Protein AF-0000000066968203 (afdb_homodimer)

Organism: Oryza sativa subsp. japonica (NCBI:txid39947)

Secondary structure (DSSP, 8-state):
-EEEE-TTS-EEEEETTTEEEEEPPTTS------TT----HHHHHHHHHHHHHHHT----HHHHHHHHHHHHHHHHHHHHHS--------------EEESSSSS-EEES---/-EEEE-TTS-EEEEETTTEEEEPPPTTS------TT----HHHHHHHHHHHHHHHT----HHHHHHHHHHHHHHHHHHHHHS--------------EEESSSSS-EEES---

Solvent-accessible surface area (backbone atoms only — not comparable to full-atom values): 13588 Å² total; per-residue (Å²): 126,48,79,48,66,50,98,88,68,50,38,29,39,38,28,76,91,78,28,63,43,58,50,74,61,90,93,48,87,60,64,78,74,64,86,88,56,56,72,54,74,67,57,48,30,54,48,25,48,54,46,43,46,63,71,59,61,56,73,52,60,68,57,55,53,37,51,52,50,26,51,47,39,49,45,25,51,50,56,70,62,44,72,62,79,58,75,67,61,71,63,71,74,56,61,64,41,68,39,81,79,67,97,72,56,42,79,28,69,66,91,124,126,47,79,48,66,49,97,87,67,50,37,29,40,37,28,78,90,79,28,64,43,58,49,74,62,92,92,50,87,60,63,78,73,64,87,88,56,56,73,56,73,68,58,48,30,55,49,24,46,53,46,42,48,63,71,59,63,56,76,52,60,69,57,55,51,36,52,52,51,25,52,47,39,48,46,24,51,51,56,70,64,44,72,63,78,57,75,68,58,70,61,69,72,56,62,65,42,70,38,83,78,68,96,74,56,41,80,29,70,66,92,123

pLDDT: mean 77.65, std 21.61, range [32.03, 98.25]

Sequence (224 aa):
MKKSMNYNGVEFFTFGEDNKLRIFPPNSYKFKPKDHIIIDEVQECILDNFWYQYNNKREEIFNILSILNSLAEYFHLINELMPVAENIETTEQKPIYVVFEGRVPGVYISFEMKKSMNYNGVEFFTFGEDNKLRIFPPNSYKFKPKDHIIIDEVQECILDNFWYQYNNKREEIFNILSILNSLAEYFHLINELMPVAENIETTEQKPIYVVFEGRVPGVYISFE

Radius of gyration: 25.63 Å; Cα contacts (8 Å, |Δi|>4): 271; chains: 2; bounding box: 48×78×49 Å

Foldseek 3Di:
DDWDADPVGWIWDDFDDHQIFTQDDPPDDFDDDDDVDDDDSVVRRLRRLVVVCVVVVPPPPVSVVSSVVRVVSVVVVVVVVPPPPPPPVVPVPQQFDQAPDDPDGDTHSDDD/DDWDADPVGWIWDDFDDHQIFTQDDPPDDFDDDDPVDDDDRVVRRLRRLVVVCVVVVPPPPVSVVSSVVRVVSVVVVVVVVPPPPPPVVVPVPQDFDQAPDDPDGDTHSDDD

Structure (mmCIF, N/CA/C/O backbone):
data_AF-0000000066968203-model_v1
#
loop_
_entity.id
_entity.type
_entity.pdbx_description
1 polymer 'Os11g0307400 protein'
#
loop_
_atom_site.group_PDB
_atom_site.id
_atom_site.type_symbol
_atom_site.label_atom_id
_atom_site.label_alt_id
_atom_site.label_comp_id
_atom_site.label_asym_id
_atom_site.label_entity_id
_atom_site.label_seq_id
_atom_site.pdbx_PDB_ins_code
_atom_site.Cartn_x
_atom_site.Cartn_y
_atom_site.Cartn_z
_atom_site.occupancy
_atom_site.B_iso_or_equiv
_atom_site.auth_seq_id
_atom_site.auth_comp_id
_atom_site.auth_asym_id
_atom_site.auth_atom_id
_atom_site.pdbx_PDB_model_num
ATOM 1 N N . MET A 1 1 ? 8.859 4.164 10.492 1 87.56 1 MET A N 1
ATOM 2 C CA . MET A 1 1 ? 9.523 2.918 10.125 1 87.56 1 MET A CA 1
ATOM 3 C C . MET A 1 1 ? 11.016 2.99 10.43 1 87.56 1 MET A C 1
ATOM 5 O O . MET A 1 1 ? 11.625 4.055 10.312 1 87.56 1 MET A O 1
ATOM 9 N N . LYS A 1 2 ? 11.5 1.78 10.945 1 88.75 2 LYS A N 1
ATOM 10 C CA . LYS A 1 2 ? 12.898 1.754 11.352 1 88.75 2 LYS A CA 1
ATOM 11 C C . LYS A 1 2 ? 13.75 1.011 10.328 1 88.75 2 LYS A C 1
ATOM 13 O O . LYS A 1 2 ? 13.391 -0.078 9.875 1 88.75 2 LYS A O 1
ATOM 18 N N . LYS A 1 3 ? 14.82 1.695 9.93 1 93 3 LYS A N 1
ATOM 19 C CA . LYS A 1 3 ? 15.773 1.061 9.031 1 93 3 LYS A CA 1
ATOM 20 C C . LYS A 1 3 ? 16.812 0.264 9.805 1 93 3 LYS A C 1
ATOM 22 O O . LYS A 1 3 ? 17.312 0.718 10.836 1 93 3 LYS A O 1
ATOM 27 N N . SER A 1 4 ? 17.078 -0.93 9.312 1 91.88 4 SER A N 1
ATOM 28 C CA . SER A 1 4 ? 18.094 -1.768 9.945 1 91.88 4 SER A CA 1
ATOM 29 C C . SER A 1 4 ? 18.828 -2.617 8.914 1 91.88 4 SER A C 1
ATO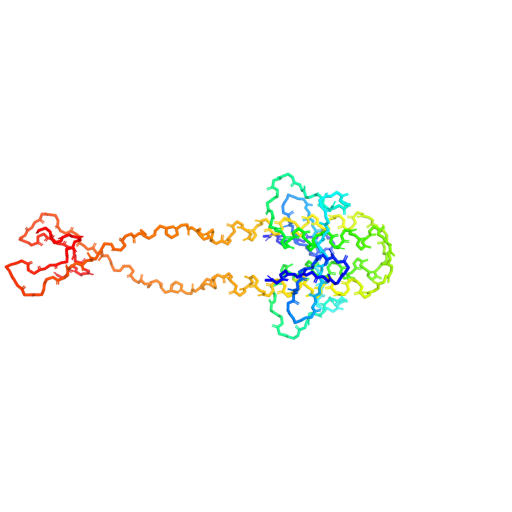M 31 O O . SER A 1 4 ? 18.469 -2.609 7.73 1 91.88 4 SER A O 1
ATOM 33 N N . MET A 1 5 ? 19.922 -3.221 9.344 1 92.56 5 MET A N 1
ATOM 34 C CA . MET A 1 5 ? 20.734 -4.09 8.5 1 92.56 5 MET A CA 1
ATOM 35 C C . MET A 1 5 ? 21.031 -5.41 9.203 1 92.56 5 MET A C 1
ATOM 37 O O . MET A 1 5 ? 21.328 -5.426 10.398 1 92.56 5 MET A O 1
ATOM 41 N N . ASN A 1 6 ? 20.891 -6.492 8.43 1 91.25 6 ASN A N 1
ATOM 42 C CA . ASN A 1 6 ? 21.234 -7.762 9.062 1 91.25 6 ASN A CA 1
ATOM 43 C C . ASN A 1 6 ? 22.719 -8.07 8.93 1 91.25 6 ASN A C 1
ATOM 45 O O . ASN A 1 6 ? 23.484 -7.262 8.398 1 91.25 6 ASN A O 1
ATOM 49 N N . TYR A 1 7 ? 23.062 -9.25 9.469 1 91.81 7 TYR A N 1
ATOM 50 C CA . TYR A 1 7 ? 24.469 -9.617 9.555 1 91.81 7 TYR A CA 1
ATOM 51 C C . TYR A 1 7 ? 25.078 -9.789 8.172 1 91.81 7 TYR A C 1
ATOM 53 O O . TYR A 1 7 ? 26.281 -9.625 7.992 1 91.81 7 TYR A O 1
ATOM 61 N N . ASN A 1 8 ? 24.266 -10.125 7.117 1 93 8 ASN A N 1
ATOM 62 C CA . ASN A 1 8 ? 24.734 -10.336 5.75 1 93 8 ASN A CA 1
ATOM 63 C C . ASN A 1 8 ? 24.766 -9.031 4.957 1 93 8 ASN A C 1
ATOM 65 O O . ASN A 1 8 ? 25.047 -9.039 3.758 1 93 8 ASN A O 1
ATOM 69 N N . GLY A 1 9 ? 24.422 -7.965 5.578 1 91.88 9 GLY A N 1
ATOM 70 C CA . GLY A 1 9 ? 24.516 -6.672 4.922 1 91.88 9 GLY A CA 1
ATOM 71 C C . GLY A 1 9 ? 23.25 -6.301 4.172 1 91.88 9 GLY A C 1
ATOM 72 O O . GLY A 1 9 ? 23.25 -5.367 3.363 1 91.88 9 GLY A O 1
ATOM 73 N N . VAL A 1 10 ? 22.203 -7.043 4.395 1 92 10 VAL A N 1
ATOM 74 C CA . VAL A 1 10 ? 20.938 -6.738 3.74 1 92 10 VAL A CA 1
ATOM 75 C C . VAL A 1 10 ? 20.156 -5.723 4.57 1 92 10 VAL A C 1
ATOM 77 O O . VAL A 1 10 ? 19.969 -5.906 5.773 1 92 10 VAL A O 1
ATOM 80 N N . GLU A 1 11 ? 19.719 -4.723 3.889 1 94.75 11 GLU A N 1
ATOM 81 C CA . GLU A 1 11 ? 18.969 -3.666 4.566 1 94.75 11 GLU A CA 1
ATOM 82 C C . GLU A 1 11 ? 17.469 -3.945 4.551 1 94.75 11 GLU A C 1
ATOM 84 O O . GLU A 1 11 ? 16.953 -4.492 3.576 1 94.75 11 GLU A O 1
ATOM 89 N N . PHE A 1 12 ? 16.781 -3.51 5.727 1 95.88 12 PHE A N 1
ATOM 90 C CA . PHE A 1 12 ? 15.352 -3.729 5.855 1 95.88 12 PHE A CA 1
ATOM 91 C C . PHE A 1 12 ? 14.68 -2.525 6.504 1 95.88 12 PHE A C 1
ATOM 93 O O . PHE A 1 12 ? 15.305 -1.798 7.277 1 95.88 12 PHE A O 1
ATOM 100 N N . PHE A 1 13 ? 13.469 -2.336 6.125 1 95.94 13 PHE A N 1
ATOM 101 C CA . PHE A 1 13 ? 12.57 -1.569 6.98 1 95.94 13 PHE A CA 1
ATOM 102 C C . PHE A 1 13 ? 11.75 -2.494 7.875 1 95.94 13 PHE A C 1
ATOM 104 O O . PHE A 1 13 ? 11.32 -3.562 7.438 1 95.94 13 PHE A O 1
ATOM 111 N N . THR A 1 14 ? 11.578 -2.078 9.07 1 95.94 14 THR A N 1
ATOM 112 C CA . THR A 1 14 ? 10.695 -2.797 9.984 1 95.94 14 THR A CA 1
ATOM 113 C C . THR A 1 14 ? 9.375 -2.047 10.164 1 95.94 14 THR A C 1
ATOM 115 O O . THR A 1 14 ? 9.375 -0.842 10.422 1 95.94 14 THR A O 1
ATOM 118 N N . PHE A 1 15 ? 8.266 -2.771 9.992 1 95 15 PHE A N 1
ATOM 119 C CA . PHE A 1 15 ? 6.914 -2.242 10.133 1 95 15 PHE A CA 1
ATOM 120 C C . PHE A 1 15 ? 6.219 -2.857 11.344 1 95 15 PHE A C 1
ATOM 122 O O . PHE A 1 15 ? 6.098 -4.082 11.438 1 95 15 PHE A O 1
ATOM 129 N N . GLY A 1 16 ? 5.656 -2.029 12.133 1 91.25 16 GLY A N 1
ATOM 130 C CA . GLY A 1 16 ? 5.121 -2.57 13.375 1 91.25 16 GLY A CA 1
ATOM 131 C C . GLY A 1 16 ? 6.18 -3.225 14.242 1 91.25 16 GLY A C 1
ATOM 132 O O . GLY A 1 16 ? 7.285 -2.699 14.383 1 91.25 16 GLY A O 1
ATOM 133 N N . GLU A 1 17 ? 5.82 -4.406 14.773 1 86.5 17 GLU A N 1
ATOM 134 C CA . GLU A 1 17 ? 6.73 -5.051 15.719 1 86.5 17 GLU A CA 1
ATOM 135 C C . GLU A 1 17 ? 7.672 -6.016 15.008 1 86.5 17 GLU A C 1
ATOM 137 O O . GLU A 1 17 ? 8.844 -6.137 15.375 1 86.5 17 GLU A O 1
ATOM 142 N N . ASP A 1 18 ? 7.184 -6.59 13.977 1 86.81 18 ASP A N 1
ATOM 143 C CA . ASP A 1 18 ? 8.023 -7.711 13.555 1 86.81 18 ASP A CA 1
ATOM 144 C C . ASP A 1 18 ? 7.992 -7.867 12.031 1 86.81 18 ASP A C 1
ATOM 146 O O . ASP A 1 18 ? 8.57 -8.812 11.492 1 86.81 18 ASP A O 1
ATOM 150 N N . ASN A 1 19 ? 7.348 -7.074 11.305 1 92.12 19 ASN A N 1
ATOM 151 C CA . ASN A 1 19 ? 7.309 -7.254 9.859 1 92.12 19 ASN A CA 1
ATOM 152 C C . ASN A 1 19 ? 8.461 -6.527 9.18 1 92.12 19 ASN A C 1
ATOM 154 O O . ASN A 1 19 ? 8.648 -5.32 9.367 1 92.12 19 ASN A O 1
ATOM 158 N N . LYS A 1 20 ? 9.219 -7.293 8.344 1 94 20 LYS A N 1
ATOM 159 C CA . LYS A 1 20 ? 10.391 -6.707 7.707 1 94 20 LYS A CA 1
ATOM 160 C C . LYS A 1 20 ? 10.305 -6.816 6.188 1 94 20 LYS A C 1
ATOM 162 O O . LYS A 1 20 ? 9.875 -7.84 5.656 1 94 20 LYS A O 1
ATOM 167 N N . LEU A 1 21 ? 10.656 -5.715 5.578 1 95.5 21 LEU A N 1
ATOM 168 C CA . LEU A 1 21 ? 10.766 -5.711 4.125 1 95.5 21 LEU A CA 1
ATOM 169 C C . LEU A 1 21 ? 12.172 -5.344 3.682 1 95.5 21 LEU A C 1
ATOM 171 O O . LEU A 1 21 ? 12.781 -4.418 4.23 1 95.5 21 LEU A O 1
ATOM 175 N N . ARG A 1 22 ? 12.562 -6.031 2.74 1 94.62 22 ARG A N 1
ATOM 176 C CA . ARG A 1 22 ? 13.906 -5.828 2.219 1 94.62 22 ARG A CA 1
ATOM 177 C C . ARG A 1 22 ? 14 -4.527 1.425 1 94.62 22 ARG A C 1
ATOM 179 O O . ARG A 1 22 ? 13.102 -4.211 0.641 1 94.62 22 ARG A O 1
ATOM 186 N N . ILE A 1 23 ? 15.094 -3.85 1.699 1 94.75 23 ILE A N 1
ATOM 187 C CA . ILE A 1 23 ? 15.453 -2.719 0.848 1 94.75 23 ILE A CA 1
ATOM 188 C C . ILE A 1 23 ? 16.375 -3.189 -0.275 1 94.75 23 ILE A C 1
ATOM 190 O O . ILE A 1 23 ? 17.5 -3.613 -0.024 1 94.75 23 ILE A O 1
ATOM 194 N N . PHE A 1 24 ? 15.852 -3.049 -1.467 1 93.75 24 PHE A N 1
ATOM 195 C CA . PHE A 1 24 ? 16.641 -3.51 -2.605 1 93.75 24 PHE A CA 1
ATOM 196 C C . PHE A 1 24 ? 17.625 -2.436 -3.055 1 93.75 24 PHE A C 1
ATOM 198 O O . PHE A 1 24 ? 17.281 -1.25 -3.08 1 93.75 24 PHE A O 1
ATOM 205 N N . PRO A 1 25 ? 18.75 -2.885 -3.406 1 90 25 PRO A N 1
ATOM 206 C CA . PRO A 1 25 ? 19.719 -1.923 -3.928 1 90 25 PRO A CA 1
ATOM 207 C C . PRO A 1 25 ? 19.281 -1.3 -5.25 1 90 25 PRO A C 1
ATOM 209 O O . PRO A 1 25 ? 18.422 -1.854 -5.945 1 90 25 PRO A O 1
ATOM 212 N N . PRO A 1 26 ? 19.781 -0.075 -5.633 1 85.19 26 PRO A N 1
ATOM 213 C CA . PRO A 1 26 ? 19.391 0.664 -6.828 1 85.19 26 PRO A CA 1
ATOM 214 C C . PRO A 1 26 ? 19.562 -0.149 -8.109 1 85.19 26 PRO A C 1
ATOM 216 O O . PRO A 1 26 ? 18.797 0.038 -9.07 1 85.19 26 PRO A O 1
ATOM 219 N N . ASN A 1 27 ? 20.469 -1.144 -8.25 1 82.25 27 ASN A N 1
ATOM 220 C CA . ASN A 1 27 ? 20.75 -1.902 -9.469 1 82.25 27 ASN A CA 1
ATOM 221 C C . ASN A 1 27 ? 19.938 -3.201 -9.508 1 82.25 27 ASN A C 1
ATOM 223 O O . ASN A 1 27 ? 20.25 -4.105 -10.281 1 82.25 27 ASN A O 1
ATOM 227 N N . SER A 1 28 ? 18.922 -3.23 -8.766 1 81 28 SER A N 1
ATOM 228 C CA . SER A 1 28 ? 18.062 -4.414 -8.734 1 81 28 SER A CA 1
ATOM 229 C C . SER A 1 28 ? 16.781 -4.191 -9.523 1 81 28 SER A C 1
ATOM 231 O O . SER A 1 28 ? 16.547 -3.098 -10.047 1 81 28 SER A O 1
ATOM 233 N N . TYR A 1 29 ? 16.047 -5.309 -9.773 1 80.25 29 TYR A N 1
ATOM 234 C CA . TYR A 1 29 ? 14.742 -5.215 -10.422 1 80.25 29 TYR A CA 1
ATOM 235 C C . TYR A 1 29 ? 13.711 -4.59 -9.484 1 80.25 29 TYR A C 1
ATOM 237 O O . TYR A 1 29 ? 13.359 -5.172 -8.461 1 80.25 29 TYR A O 1
ATOM 245 N N . LYS A 1 30 ? 13.461 -3.371 -9.758 1 91 30 LYS A N 1
ATOM 246 C CA . LYS A 1 30 ? 12.562 -2.549 -8.953 1 91 30 LYS A CA 1
ATOM 247 C C . LYS A 1 30 ? 11.305 -2.182 -9.727 1 91 30 LYS A C 1
ATOM 249 O O . LYS A 1 30 ? 11.297 -2.207 -10.961 1 91 30 LYS A O 1
ATOM 254 N N . PHE A 1 31 ? 10.273 -2.004 -9.047 1 94.56 31 PHE A N 1
ATOM 255 C CA . PHE A 1 31 ? 9.062 -1.487 -9.68 1 94.56 31 PHE A CA 1
ATOM 256 C C . PHE A 1 31 ? 9.242 -0.02 -10.055 1 94.56 31 PHE A C 1
ATOM 258 O O . PHE A 1 31 ? 9.695 0.784 -9.242 1 94.56 31 PHE A O 1
ATOM 265 N N . LYS A 1 32 ? 8.953 0.341 -11.297 1 94 32 LYS A N 1
ATOM 266 C CA . LYS A 1 32 ? 9.055 1.729 -11.734 1 94 32 LYS A CA 1
ATOM 267 C C . LYS A 1 32 ? 7.672 2.367 -11.859 1 94 32 LYS A C 1
ATOM 269 O O . LYS A 1 32 ? 6.926 2.066 -12.789 1 94 32 LYS A O 1
ATOM 274 N N . PRO A 1 33 ? 7.434 3.248 -10.938 1 94.69 33 PRO A N 1
ATOM 275 C CA . PRO A 1 33 ? 6.164 3.961 -11.078 1 94.69 33 PRO A CA 1
ATOM 276 C C . PRO A 1 33 ? 6.16 4.918 -12.273 1 94.69 33 PRO A C 1
ATOM 278 O O . PRO A 1 33 ? 7.211 5.176 -12.867 1 94.69 33 PRO A O 1
ATOM 281 N N . LYS A 1 34 ? 4.93 5.371 -12.633 1 94.88 34 LYS A N 1
ATOM 282 C CA . LYS A 1 34 ? 4.824 6.391 -13.672 1 94.88 34 LYS A CA 1
ATOM 283 C C . LYS A 1 34 ? 5.617 7.641 -13.305 1 94.88 34 LYS A C 1
ATOM 285 O O . LYS A 1 34 ? 5.8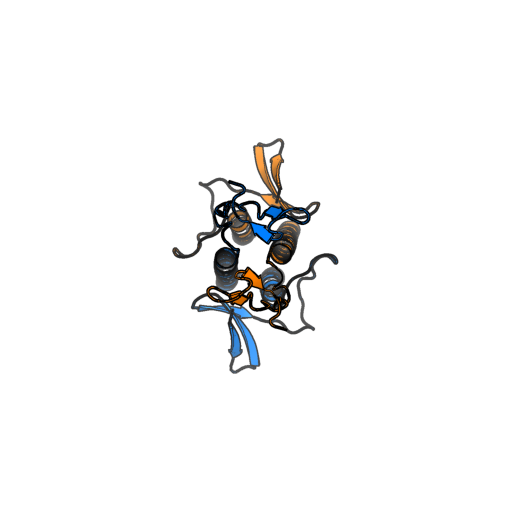4 7.914 -12.125 1 94.88 34 LYS A O 1
ATOM 290 N N . ASP A 1 35 ? 5.918 8.492 -14.172 1 93.56 35 ASP A N 1
ATOM 291 C CA . ASP A 1 35 ? 6.867 9.594 -14.031 1 93.56 35 ASP A CA 1
ATOM 292 C C . ASP A 1 35 ? 6.348 10.648 -13.062 1 93.56 35 ASP A C 1
ATOM 294 O O . ASP A 1 35 ? 7.129 11.289 -12.352 1 93.56 35 ASP A O 1
ATOM 298 N N . HIS A 1 36 ? 5.121 10.867 -12.992 1 94.44 36 HIS A N 1
ATOM 299 C CA . HIS A 1 36 ? 4.578 11.961 -12.195 1 94.44 36 HIS A CA 1
ATOM 300 C C . HIS A 1 36 ? 4.473 11.562 -10.727 1 94.44 36 HIS A C 1
ATOM 302 O O . HIS A 1 36 ? 4.215 12.406 -9.867 1 94.44 36 HIS A O 1
ATOM 308 N N . ILE A 1 37 ? 4.707 10.305 -10.477 1 95.12 37 ILE A N 1
ATOM 309 C CA . ILE A 1 37 ? 4.492 9.758 -9.141 1 95.12 37 ILE A CA 1
ATOM 310 C C . ILE A 1 37 ? 5.703 10.07 -8.266 1 95.12 37 ILE A C 1
ATOM 312 O O . ILE A 1 37 ? 6.836 9.719 -8.609 1 95.12 37 ILE A O 1
ATOM 316 N N . ILE A 1 38 ? 5.441 10.711 -7.121 1 92.94 38 ILE A N 1
ATOM 317 C CA . ILE A 1 38 ? 6.465 10.992 -6.121 1 92.94 38 ILE A CA 1
ATOM 318 C C . ILE A 1 38 ? 6.215 10.141 -4.875 1 92.94 38 ILE A C 1
ATOM 320 O O . ILE A 1 38 ? 5.168 10.258 -4.238 1 92.94 38 ILE A O 1
ATOM 324 N N . ILE A 1 39 ? 7.199 9.312 -4.547 1 94.69 39 ILE A N 1
ATOM 325 C CA . ILE A 1 39 ? 7.074 8.43 -3.389 1 94.69 39 ILE A CA 1
ATOM 326 C C . ILE A 1 39 ? 8.352 8.484 -2.559 1 94.69 39 ILE A C 1
ATOM 328 O O . ILE A 1 39 ? 9.414 8.852 -3.066 1 94.69 39 ILE A O 1
ATOM 332 N N . ASP A 1 40 ? 8.242 8.211 -1.319 1 92.44 40 ASP A N 1
ATOM 333 C CA . ASP A 1 40 ? 9.43 8.203 -0.471 1 92.44 40 ASP A CA 1
ATOM 334 C C . ASP A 1 40 ? 10.062 6.816 -0.434 1 92.44 40 ASP A C 1
ATOM 336 O O . ASP A 1 40 ? 9.578 5.887 -1.082 1 92.44 40 ASP A O 1
ATOM 340 N N . GLU A 1 41 ? 11.188 6.629 0.337 1 94.38 41 GLU A N 1
ATOM 341 C CA . GLU A 1 41 ? 11.984 5.41 0.341 1 94.38 41 GLU A CA 1
ATOM 342 C C . GLU A 1 41 ? 11.195 4.23 0.895 1 94.38 41 GLU A C 1
ATOM 344 O O . GLU A 1 41 ? 11.352 3.098 0.43 1 94.38 41 GLU A O 1
ATOM 349 N N . VAL A 1 42 ? 10.375 4.48 1.88 1 95.56 42 VAL A N 1
ATOM 350 C CA . VAL A 1 42 ? 9.594 3.408 2.494 1 95.56 42 VAL A CA 1
ATOM 351 C C . VAL A 1 42 ? 8.547 2.902 1.511 1 95.56 42 VAL A C 1
ATOM 353 O O . VAL A 1 42 ? 8.367 1.693 1.352 1 95.56 42 VAL A O 1
ATOM 356 N N . GLN A 1 43 ? 7.891 3.779 0.879 1 96.56 43 GLN A N 1
ATOM 357 C CA . GLN A 1 43 ? 6.887 3.455 -0.129 1 96.56 43 GLN A CA 1
ATOM 358 C C . GLN A 1 43 ? 7.504 2.686 -1.292 1 96.56 43 GLN A C 1
ATOM 360 O O . GLN A 1 43 ? 6.93 1.7 -1.765 1 96.56 43 GLN A O 1
ATOM 365 N N . GLU A 1 44 ? 8.617 3.164 -1.739 1 97.06 44 GLU A N 1
ATOM 366 C CA . GLU A 1 44 ? 9.352 2.451 -2.779 1 97.06 44 GLU A CA 1
ATOM 367 C C . GLU A 1 44 ? 9.68 1.025 -2.348 1 97.06 44 GLU A C 1
ATOM 369 O O . GLU A 1 44 ? 9.523 0.083 -3.125 1 97.06 44 GLU A O 1
ATOM 374 N N . CYS A 1 45 ? 10.141 0.871 -1.174 1 97 45 CYS A N 1
ATOM 375 C CA . CYS A 1 45 ? 10.484 -0.436 -0.626 1 97 45 CYS A CA 1
ATOM 376 C C . CYS A 1 45 ? 9.289 -1.378 -0.667 1 97 45 CYS A C 1
ATOM 378 O O . CYS A 1 45 ? 9.422 -2.541 -1.049 1 97 45 CYS A O 1
ATOM 380 N N . ILE A 1 46 ? 8.148 -0.857 -0.262 1 97.38 46 ILE A N 1
ATOM 381 C CA . ILE A 1 46 ? 6.934 -1.668 -0.252 1 97.38 46 ILE A CA 1
ATOM 382 C C . ILE A 1 46 ? 6.609 -2.133 -1.671 1 97.38 46 ILE A C 1
ATOM 384 O O . ILE A 1 46 ? 6.395 -3.324 -1.906 1 97.38 46 ILE A O 1
ATOM 388 N N . LEU A 1 47 ? 6.641 -1.244 -2.619 1 97.38 47 LEU A N 1
ATOM 389 C CA . LEU A 1 47 ? 6.352 -1.569 -4.012 1 97.38 47 LEU A CA 1
ATOM 390 C C . LEU A 1 47 ? 7.359 -2.582 -4.551 1 97.38 47 LEU A C 1
ATOM 392 O O . LEU A 1 47 ? 6.977 -3.545 -5.223 1 97.38 47 LEU A O 1
ATOM 396 N N . ASP A 1 48 ? 8.562 -2.414 -4.254 1 94.88 48 ASP A N 1
ATOM 397 C CA . ASP A 1 48 ? 9.625 -3.287 -4.742 1 94.88 48 ASP A CA 1
ATOM 398 C C . ASP A 1 48 ? 9.445 -4.715 -4.227 1 94.88 48 ASP A C 1
ATOM 400 O O . ASP A 1 48 ? 9.75 -5.676 -4.934 1 94.88 48 ASP A O 1
ATOM 404 N N . ASN A 1 49 ? 9.055 -4.855 -3.002 1 93.88 49 ASN A N 1
ATOM 405 C CA . ASN A 1 49 ? 8.867 -6.191 -2.438 1 93.88 49 ASN A CA 1
ATOM 406 C C . ASN A 1 49 ? 7.703 -6.922 -3.102 1 93.88 49 ASN A C 1
ATOM 408 O O . ASN A 1 49 ? 7.789 -8.117 -3.365 1 93.88 49 ASN A O 1
ATOM 412 N N . PHE A 1 50 ? 6.609 -6.246 -3.389 1 92.75 50 PHE A N 1
ATOM 413 C CA . PHE A 1 50 ? 5.531 -6.867 -4.152 1 92.75 50 PHE A CA 1
ATOM 414 C C . PHE A 1 50 ? 6.02 -7.281 -5.535 1 92.75 50 PHE A C 1
ATOM 416 O O . PHE A 1 50 ? 5.715 -8.383 -6.004 1 92.75 50 PHE A O 1
ATOM 423 N N . TRP A 1 51 ? 6.715 -6.402 -6.188 1 91.31 51 TRP A N 1
ATOM 424 C CA . TRP A 1 51 ? 7.234 -6.656 -7.523 1 91.31 51 TRP A CA 1
ATOM 425 C C . TRP A 1 51 ? 8.156 -7.871 -7.531 1 91.31 51 TRP A C 1
ATOM 427 O O . TRP A 1 51 ? 8.055 -8.734 -8.406 1 91.31 51 TRP A O 1
ATOM 437 N N . TYR A 1 52 ? 9 -7.855 -6.566 1 89.62 52 TYR A N 1
ATOM 438 C CA . TYR A 1 52 ? 9.922 -8.977 -6.438 1 89.62 52 TYR A CA 1
ATOM 439 C C . TYR A 1 52 ? 9.164 -10.281 -6.234 1 89.62 52 TYR A C 1
ATOM 441 O O . TYR A 1 52 ? 9.484 -11.297 -6.859 1 89.62 52 TYR A O 1
ATOM 449 N N . GLN A 1 53 ? 8.211 -10.266 -5.262 1 87.75 53 GLN A N 1
ATOM 450 C CA . GLN A 1 53 ? 7.414 -11.461 -4.992 1 87.75 53 GLN A CA 1
ATOM 451 C C . GLN A 1 53 ? 6.703 -11.938 -6.258 1 87.75 53 GLN A C 1
ATOM 453 O O . GLN A 1 53 ? 6.641 -13.141 -6.52 1 87.75 53 GLN A O 1
ATOM 458 N N . TYR A 1 54 ? 6.133 -11.062 -6.984 1 83.75 54 TYR A N 1
ATOM 459 C CA . TYR A 1 54 ? 5.418 -11.398 -8.211 1 83.75 54 TYR A CA 1
ATOM 460 C C . TYR A 1 54 ? 6.352 -12.039 -9.234 1 83.75 54 TYR A C 1
ATOM 462 O O . TYR A 1 54 ? 5.984 -13.016 -9.891 1 83.75 54 TYR A O 1
ATOM 470 N N . ASN A 1 55 ? 7.488 -11.492 -9.43 1 82.94 55 ASN A N 1
ATOM 471 C CA . ASN A 1 55 ? 8.414 -11.938 -10.469 1 82.94 55 ASN A CA 1
ATOM 472 C C . ASN A 1 55 ? 9.094 -13.25 -10.078 1 82.94 55 ASN A C 1
ATOM 474 O O . ASN A 1 55 ? 9.547 -14 -10.945 1 82.94 55 ASN A O 1
ATOM 478 N N . ASN A 1 56 ? 9.359 -13.445 -8.93 1 76.88 56 ASN A N 1
ATOM 479 C CA . ASN A 1 56 ? 10.094 -14.633 -8.516 1 76.88 56 ASN A CA 1
ATOM 480 C C . ASN A 1 56 ? 9.148 -15.773 -8.133 1 76.88 56 ASN A C 1
ATOM 482 O O . ASN A 1 56 ? 9.594 -16.891 -7.875 1 76.88 56 ASN A O 1
ATOM 486 N N . LYS A 1 57 ? 7.945 -15.68 -8.688 1 61.06 57 LYS A N 1
ATOM 487 C CA . LYS A 1 57 ? 6.914 -16.719 -8.586 1 61.06 57 LYS A CA 1
ATOM 488 C C . LYS A 1 57 ? 7.016 -17.469 -7.262 1 61.06 57 LYS A C 1
ATOM 490 O O . LYS A 1 57 ? 6.422 -18.531 -7.098 1 61.06 57 LYS A O 1
ATOM 495 N N . ARG A 1 58 ? 8.086 -17.047 -6.527 1 55.28 58 ARG A N 1
ATOM 496 C CA . ARG A 1 58 ? 8.258 -17.938 -5.379 1 55.28 58 ARG A CA 1
ATOM 497 C C . ARG A 1 58 ? 7 -17.953 -4.512 1 55.28 58 ARG A C 1
ATOM 499 O O . ARG A 1 58 ? 6.457 -16.891 -4.18 1 55.28 58 ARG A O 1
ATOM 506 N N . GLU A 1 59 ? 6.297 -18.922 -4.703 1 55.38 59 GLU A N 1
ATOM 507 C CA . GLU A 1 59 ? 5.074 -19.328 -4.027 1 55.38 59 GLU A CA 1
ATOM 508 C C . GLU A 1 59 ? 5.223 -19.25 -2.51 1 55.38 59 GLU A C 1
ATOM 510 O O . GLU A 1 59 ? 4.359 -19.719 -1.767 1 55.38 59 GLU A O 1
ATOM 515 N N . GLU A 1 60 ? 6.324 -18.609 -2.18 1 60.19 60 GLU A N 1
ATOM 516 C CA . GLU A 1 60 ? 6.293 -18.75 -0.728 1 60.19 60 GLU A CA 1
ATOM 517 C C . GLU A 1 60 ? 5.258 -17.828 -0.101 1 60.19 60 GLU A C 1
ATOM 519 O O . GLU A 1 60 ? 5.391 -16.594 -0.174 1 60.19 60 GLU A O 1
ATOM 524 N N . ILE A 1 61 ? 4.176 -18.266 0.317 1 59.84 61 ILE A N 1
ATOM 525 C CA . ILE A 1 61 ? 3.061 -17.625 1.005 1 59.84 61 ILE A CA 1
ATOM 526 C C . ILE A 1 61 ? 3.592 -16.688 2.088 1 59.84 61 ILE A C 1
ATOM 528 O O . ILE A 1 61 ? 3.072 -15.586 2.273 1 59.84 61 ILE A O 1
ATOM 532 N N . PHE A 1 62 ? 4.691 -17.109 2.672 1 65.06 62 PHE A N 1
ATOM 533 C CA . PHE A 1 62 ? 5.199 -16.375 3.826 1 65.06 62 PHE A CA 1
ATOM 534 C C . PHE A 1 62 ? 5.699 -15 3.412 1 65.06 62 PHE A C 1
ATOM 536 O O . PHE A 1 62 ? 5.512 -14.023 4.137 1 65.06 62 PHE A O 1
ATOM 543 N N . ASN A 1 63 ? 6 -14.914 2.18 1 84.56 63 ASN A N 1
ATOM 544 C CA . ASN A 1 63 ? 6.559 -13.641 1.738 1 84.56 63 ASN A CA 1
ATOM 545 C C . ASN A 1 63 ? 5.457 -12.625 1.441 1 84.56 63 ASN A C 1
ATOM 547 O O . ASN A 1 63 ? 5.531 -11.477 1.89 1 84.56 63 ASN A O 1
ATOM 551 N N . ILE A 1 64 ? 4.309 -13.203 0.96 1 88.94 64 ILE A N 1
ATOM 552 C CA . ILE A 1 64 ? 3.246 -12.273 0.583 1 88.94 64 ILE A CA 1
ATOM 553 C C . ILE A 1 64 ? 2.545 -11.758 1.836 1 88.94 64 ILE A C 1
ATOM 555 O O . ILE A 1 64 ? 2.172 -10.586 1.905 1 88.94 64 ILE A O 1
ATOM 559 N N . LEU A 1 65 ? 2.463 -12.609 2.822 1 91.38 65 LEU A N 1
ATOM 560 C CA . LEU A 1 65 ? 1.822 -12.211 4.07 1 91.38 65 LEU A CA 1
ATOM 561 C C . LEU A 1 65 ? 2.643 -11.148 4.789 1 91.38 65 LEU A C 1
ATOM 563 O O . LEU A 1 65 ? 2.084 -10.203 5.363 1 91.38 65 LEU A O 1
ATOM 567 N N . SER A 1 66 ? 3.936 -11.336 4.773 1 93.44 66 SER A N 1
ATOM 568 C CA . SER A 1 66 ? 4.812 -10.344 5.379 1 93.44 66 SER A CA 1
ATOM 569 C C . SER A 1 66 ? 4.668 -8.984 4.695 1 93.44 66 SER A C 1
ATOM 571 O O . SER A 1 66 ? 4.633 -7.949 5.359 1 93.44 66 SER A O 1
ATOM 573 N N . ILE A 1 67 ? 4.531 -8.992 3.434 1 95.88 67 ILE A N 1
ATOM 574 C CA . ILE A 1 67 ? 4.426 -7.75 2.676 1 95.88 67 ILE A CA 1
ATOM 575 C C . ILE A 1 67 ? 3.076 -7.09 2.955 1 95.88 67 ILE A C 1
ATOM 577 O O . ILE A 1 67 ? 3.012 -5.891 3.232 1 95.88 67 ILE A O 1
ATOM 581 N N . LEU A 1 68 ? 2.059 -7.918 2.955 1 96.75 68 LEU A N 1
ATOM 582 C CA . LEU A 1 68 ? 0.72 -7.395 3.203 1 96.75 68 LEU A CA 1
ATOM 583 C C . LEU A 1 68 ? 0.605 -6.852 4.621 1 96.75 68 LEU A C 1
ATOM 585 O O . LEU A 1 68 ? 0.016 -5.789 4.836 1 96.75 68 LEU A O 1
ATOM 589 N N . ASN A 1 69 ? 1.111 -7.527 5.543 1 96.94 69 ASN A N 1
ATOM 590 C CA . ASN A 1 69 ? 1.102 -7.051 6.922 1 96.94 69 ASN A CA 1
ATOM 591 C C . ASN A 1 69 ? 1.901 -5.758 7.074 1 96.94 69 ASN A C 1
ATOM 593 O O . ASN A 1 69 ? 1.51 -4.867 7.828 1 96.94 69 ASN A O 1
ATOM 597 N N . SER A 1 70 ? 3.016 -5.652 6.496 1 97.62 70 SER A N 1
ATOM 598 C CA . SER A 1 70 ? 3.822 -4.438 6.527 1 97.62 70 SER A CA 1
ATOM 599 C C . SER A 1 70 ? 3.061 -3.254 5.938 1 97.62 70 SER A C 1
ATOM 601 O O . SER A 1 70 ? 3.072 -2.158 6.5 1 97.62 70 SER A O 1
ATOM 603 N N . LEU A 1 71 ? 2.426 -3.494 4.785 1 98.25 71 LEU A N 1
ATOM 604 C CA . LEU A 1 71 ? 1.623 -2.449 4.16 1 98.25 71 LEU A CA 1
ATOM 605 C C . LEU A 1 71 ? 0.501 -1.996 5.086 1 98.25 71 LEU A C 1
ATOM 607 O O . LEU A 1 71 ? 0.245 -0.797 5.219 1 98.25 71 LEU A O 1
ATOM 611 N N . ALA A 1 72 ? -0.148 -2.918 5.719 1 97.62 72 ALA A N 1
ATOM 612 C CA . ALA A 1 72 ? -1.213 -2.6 6.668 1 97.62 72 ALA A CA 1
ATOM 613 C C . ALA A 1 72 ? -0.685 -1.748 7.82 1 97.62 72 ALA A C 1
ATOM 615 O O . ALA A 1 72 ? -1.313 -0.762 8.211 1 97.62 72 ALA A O 1
ATOM 616 N N . GLU A 1 73 ? 0.422 -2.123 8.375 1 96.81 73 GLU A N 1
ATOM 617 C CA . GLU A 1 73 ? 1.055 -1.343 9.43 1 96.81 73 GLU A CA 1
ATOM 618 C C . GLU A 1 73 ? 1.387 0.068 8.953 1 96.81 73 GLU A C 1
ATOM 620 O O . GLU A 1 73 ? 1.207 1.038 9.695 1 96.81 73 GLU A O 1
ATOM 625 N N . TYR A 1 74 ? 1.899 0.151 7.758 1 96.62 74 TYR A N 1
ATOM 626 C CA . TYR A 1 74 ? 2.234 1.446 7.176 1 96.62 74 TYR A CA 1
ATOM 627 C C . TYR A 1 74 ? 0.996 2.326 7.055 1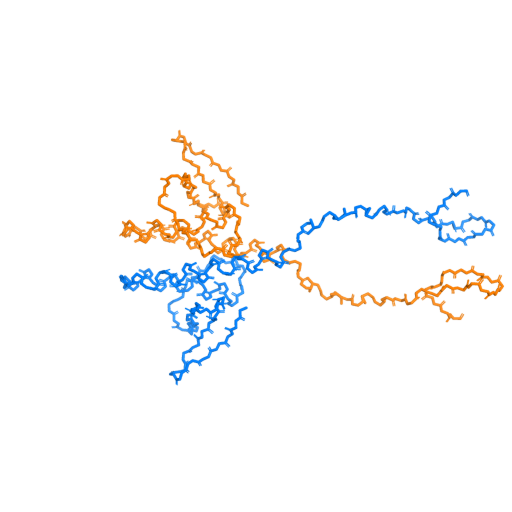 96.62 74 TYR A C 1
ATOM 629 O O . TYR A 1 74 ? 1.031 3.51 7.402 1 96.62 74 TYR A O 1
ATOM 637 N N . PHE A 1 75 ? -0.116 1.763 6.566 1 96.12 75 PHE A N 1
ATOM 638 C CA . PHE A 1 75 ? -1.371 2.496 6.453 1 96.12 75 PHE A CA 1
ATOM 639 C C . PHE A 1 75 ? -1.833 2.994 7.816 1 96.12 75 PHE A C 1
ATOM 641 O O . PHE A 1 75 ? -2.27 4.141 7.953 1 96.12 75 PHE A O 1
ATOM 648 N N . HIS A 1 76 ? -1.712 2.178 8.766 1 94 76 HIS A N 1
ATOM 649 C CA . HIS A 1 76 ? -2.086 2.547 10.133 1 94 76 HIS A CA 1
ATOM 650 C C . HIS A 1 76 ? -1.299 3.762 10.609 1 94 76 HIS A C 1
ATOM 652 O O . HIS A 1 76 ? -1.876 4.707 11.148 1 94 76 HIS A O 1
ATOM 658 N N . LEU A 1 77 ? -0.043 3.697 10.367 1 91.69 77 LEU A N 1
ATOM 659 C CA . LEU A 1 77 ? 0.844 4.77 10.805 1 91.69 77 LEU A CA 1
ATOM 660 C C . LEU A 1 77 ? 0.482 6.086 10.117 1 91.69 77 LEU A C 1
ATOM 662 O O . LEU A 1 77 ? 0.384 7.125 10.773 1 91.69 77 LEU A O 1
ATOM 666 N N . ILE A 1 78 ? 0.284 6.094 8.844 1 90.31 78 ILE A N 1
ATOM 667 C CA . ILE A 1 78 ? 0.008 7.332 8.125 1 90.31 78 ILE A CA 1
ATOM 668 C C . ILE A 1 78 ? -1.364 7.867 8.523 1 90.31 78 ILE A C 1
ATOM 670 O O . ILE A 1 78 ? -1.576 9.078 8.562 1 90.31 78 ILE A O 1
ATOM 674 N N . ASN A 1 79 ? -2.242 6.98 8.789 1 89.12 79 ASN A N 1
ATOM 675 C CA . ASN A 1 79 ? -3.559 7.414 9.242 1 89.12 79 ASN A CA 1
ATOM 676 C C . ASN A 1 79 ? -3.477 8.117 10.602 1 89.12 79 ASN A C 1
ATOM 678 O O . ASN A 1 79 ? -4.277 9.008 10.891 1 89.12 79 ASN A O 1
ATOM 682 N N . GLU A 1 80 ? -2.578 7.699 11.414 1 83.88 80 GLU A N 1
ATOM 683 C CA . GLU A 1 80 ? -2.359 8.336 12.711 1 83.88 80 GLU A CA 1
ATOM 684 C C . GLU A 1 80 ? -1.706 9.703 12.547 1 83.88 80 GLU A C 1
ATOM 686 O O . GLU A 1 80 ? -1.878 10.586 13.391 1 83.88 80 GLU A O 1
ATOM 691 N N . LEU A 1 81 ? -0.924 9.797 11.523 1 78.88 81 LEU A N 1
ATOM 692 C CA . LEU A 1 81 ? -0.189 11.039 11.297 1 78.88 81 LEU A CA 1
ATOM 693 C C . LEU A 1 81 ? -1.062 12.062 10.578 1 78.88 81 LEU A C 1
ATOM 695 O O . LEU A 1 81 ? -0.781 13.266 10.625 1 78.88 81 LEU A O 1
ATOM 699 N N . MET A 1 82 ? -1.968 11.641 9.781 1 70.44 82 MET A N 1
ATOM 700 C CA . MET A 1 82 ? -2.859 12.562 9.094 1 70.44 82 MET A CA 1
ATOM 701 C C . MET A 1 82 ? -3.748 13.305 10.086 1 70.44 82 MET A C 1
ATOM 703 O O . MET A 1 82 ? -4.32 12.695 10.984 1 70.44 82 MET A O 1
ATOM 707 N N . PRO A 1 83 ? -3.371 14.688 10.242 1 56.09 83 PRO A N 1
ATOM 708 C CA . PRO A 1 83 ? -4.191 15.445 11.188 1 56.09 83 PRO A CA 1
ATOM 709 C C . PRO A 1 83 ? -5.68 15.125 11.07 1 56.09 83 PRO A C 1
ATOM 711 O O . PRO A 1 83 ? -6.199 14.984 9.961 1 56.09 83 PRO A O 1
ATOM 714 N N . VAL A 1 84 ? -6.062 14.297 12.008 1 48.47 84 VAL A N 1
ATOM 715 C CA . VAL A 1 84 ? -7.52 14.18 12.023 1 48.47 84 VAL A CA 1
ATOM 716 C C . VAL A 1 84 ? -8.148 15.516 11.625 1 48.47 84 VAL A C 1
ATOM 718 O O . VAL A 1 84 ? -7.664 16.578 12.016 1 48.47 84 VAL A O 1
ATOM 721 N N . ALA A 1 85 ? -8.656 15.664 10.484 1 42 85 ALA A N 1
ATOM 722 C CA . ALA A 1 85 ? -9.445 16.891 10.43 1 42 85 ALA A CA 1
ATOM 723 C C . ALA A 1 85 ? -9.914 17.312 11.82 1 42 85 ALA A C 1
ATOM 725 O O . ALA A 1 85 ? -10.797 16.672 12.406 1 42 85 ALA A O 1
ATOM 726 N N . GLU A 1 86 ? -9.125 17.328 12.844 1 38.88 86 GLU A N 1
ATOM 727 C CA . GLU A 1 86 ? -9.711 18.016 13.984 1 38.88 86 GLU A CA 1
ATOM 728 C C . GLU A 1 86 ? -10.883 18.891 13.555 1 38.88 86 GLU A C 1
ATOM 730 O O . GLU A 1 86 ? -10.914 19.391 12.422 1 38.88 86 GLU A O 1
ATOM 735 N N . ASN A 1 87 ? -11.992 18.812 14.266 1 34.75 87 ASN A N 1
ATOM 736 C CA . ASN A 1 87 ? -12.898 19.953 14.414 1 34.75 87 ASN A CA 1
ATOM 737 C C . ASN A 1 87 ? -12.141 21.281 14.414 1 34.75 87 ASN A C 1
ATOM 739 O O . ASN A 1 87 ? -11.531 21.656 15.414 1 34.75 87 ASN A O 1
ATOM 743 N N . ILE A 1 88 ? -11.281 21.516 13.539 1 36.25 88 ILE A N 1
ATOM 744 C CA . ILE A 1 88 ? -11.086 22.953 13.516 1 36.25 88 ILE A CA 1
ATOM 745 C C . ILE A 1 88 ? -12.203 23.641 14.305 1 36.25 88 ILE A C 1
ATOM 747 O O . ILE A 1 88 ? -13.359 23.656 13.875 1 36.25 88 ILE A O 1
ATOM 751 N N . GLU A 1 89 ? -12.461 23.25 15.438 1 33.5 89 GLU A N 1
ATOM 752 C CA . GLU A 1 89 ? -13.18 24.281 16.188 1 33.5 89 GLU A CA 1
ATOM 753 C C . GLU A 1 89 ? -12.977 25.656 15.555 1 33.5 89 GLU A C 1
ATOM 755 O O . GLU A 1 89 ? -11.844 26.078 15.328 1 33.5 89 GLU A O 1
ATOM 760 N N . THR A 1 90 ? -13.789 25.938 14.617 1 32.03 90 THR A N 1
ATOM 761 C CA . THR A 1 90 ? -13.961 27.344 14.289 1 32.03 90 THR A CA 1
ATOM 762 C C . THR A 1 90 ? -13.414 28.234 15.406 1 32.03 90 THR A C 1
ATOM 764 O O . THR A 1 90 ? -14.047 28.375 16.453 1 32.03 90 THR A O 1
ATOM 767 N N . THR A 1 91 ? -12.367 27.953 15.906 1 32.75 91 THR A N 1
ATOM 768 C CA . THR A 1 91 ? -11.977 29.125 16.672 1 32.75 91 THR A CA 1
ATOM 769 C C . THR A 1 91 ? -12.586 30.391 16.078 1 32.75 91 THR A C 1
ATOM 771 O O . THR A 1 91 ? -12.398 30.672 14.891 1 32.75 91 THR A O 1
ATOM 774 N N . GLU A 1 92 ? -13.719 30.734 16.531 1 34.31 92 GLU A N 1
ATOM 775 C CA . GLU A 1 92 ? -14.352 32 16.234 1 34.31 92 GLU A CA 1
ATOM 776 C C . GLU A 1 92 ? -13.312 33.062 15.828 1 34.31 92 GLU A C 1
ATOM 778 O O . GLU A 1 92 ? -12.484 33.469 16.641 1 34.31 92 GLU A O 1
ATOM 783 N N . GLN A 1 93 ? -12.648 32.812 14.852 1 35.53 93 GLN A N 1
ATOM 784 C CA . GLN A 1 93 ? -11.961 34 14.359 1 35.53 93 GLN A CA 1
ATOM 785 C C . GLN A 1 93 ? -12.68 35.281 14.789 1 35.53 93 GLN A C 1
ATOM 787 O O . GLN A 1 93 ? -13.766 35.562 14.281 1 35.53 93 GLN A O 1
ATOM 792 N N . LYS A 1 94 ? -12.656 35.5 16.047 1 35.09 94 LYS A N 1
ATOM 793 C CA . LYS A 1 94 ? -13.203 36.781 16.422 1 35.09 94 LYS A CA 1
ATOM 794 C C . LYS A 1 94 ? -12.578 37.906 15.602 1 35.09 94 LYS A C 1
ATOM 796 O O . LYS A 1 94 ? -11.352 37.969 15.453 1 35.09 94 LYS A O 1
ATOM 801 N N . PRO A 1 95 ? -13.32 38.469 14.789 1 36.91 95 PRO A N 1
ATOM 802 C CA . PRO A 1 95 ? -12.797 39.625 14.031 1 36.91 95 PRO A CA 1
ATOM 803 C C . PRO A 1 95 ? -11.945 40.562 14.891 1 36.91 95 PRO A C 1
ATOM 805 O O . PRO A 1 95 ? -12.297 40.844 16.031 1 36.91 95 PRO A O 1
ATOM 808 N N . ILE A 1 96 ? -10.734 40.562 14.695 1 41.72 96 ILE A N 1
ATOM 809 C CA . ILE A 1 96 ? -9.953 41.656 15.266 1 41.72 96 ILE A CA 1
ATOM 810 C C . ILE A 1 96 ? -10.258 42.938 14.516 1 41.72 96 ILE A C 1
ATOM 812 O O . ILE A 1 96 ? -10.336 42.938 13.281 1 41.72 96 ILE A O 1
ATOM 816 N N . TYR A 1 97 ? -10.789 43.875 15.156 1 41.59 97 TYR A N 1
ATOM 817 C CA . TYR A 1 97 ? -11.086 45.188 14.641 1 41.59 97 TYR A CA 1
ATOM 818 C C . TYR A 1 97 ? -9.891 46.125 14.805 1 41.59 97 TYR A C 1
ATOM 820 O O . TYR A 1 97 ? -9.328 46.25 15.898 1 41.59 97 TYR A O 1
ATOM 828 N N . VAL A 1 98 ? -9.344 46.469 13.695 1 45.59 98 VAL A N 1
ATOM 829 C CA . VAL A 1 98 ? -8.297 47.469 13.703 1 45.59 98 VAL A CA 1
ATOM 830 C C . VAL A 1 98 ? -8.906 48.844 13.422 1 45.59 98 VAL A C 1
ATOM 832 O O . VAL A 1 98 ? -9.547 49.031 12.383 1 45.59 98 VAL A O 1
ATOM 835 N N . VAL A 1 99 ? -9.016 49.625 14.359 1 42.66 99 VAL A N 1
ATOM 836 C CA . VAL A 1 99 ? -9.453 51.031 14.227 1 42.66 99 VAL A CA 1
ATOM 837 C C . VAL A 1 99 ? -8.273 51.906 13.82 1 42.66 99 VAL A C 1
ATOM 839 O O . VAL A 1 99 ? -7.281 52 14.539 1 42.66 99 VAL A O 1
ATOM 842 N N . PHE A 1 100 ? -8.258 52.375 12.602 1 50.12 100 PHE A N 1
ATOM 843 C CA . PHE A 1 100 ? -7.219 53.219 12.062 1 50.12 100 PHE A CA 1
ATOM 844 C C . PHE A 1 100 ? -7.465 54.688 12.453 1 50.12 100 PHE A C 1
ATOM 846 O O . PHE A 1 100 ? -6.523 55.406 12.742 1 50.12 100 PHE A O 1
ATOM 853 N N . GLU A 1 101 ? -8.75 55.094 12.18 1 54.62 101 GLU A N 1
ATOM 854 C CA . GLU A 1 101 ? -9.172 56.438 12.492 1 54.62 101 GLU A CA 1
ATOM 855 C C . GLU A 1 101 ? -10.203 56.469 13.617 1 54.62 101 GLU A C 1
ATOM 857 O O . GLU A 1 101 ? -11.062 55.594 13.688 1 54.62 101 GLU A O 1
ATOM 862 N N . GLY A 1 102 ? -9.906 57.156 14.758 1 49.34 102 GLY A N 1
ATOM 863 C CA . GLY A 1 102 ? -10.75 57.344 15.922 1 49.34 102 GLY A CA 1
ATOM 864 C C . GLY A 1 102 ? -9.977 57.75 17.156 1 49.34 102 GLY A C 1
ATOM 865 O O . GLY A 1 102 ? -8.789 58.062 17.078 1 49.34 102 GLY A O 1
ATOM 866 N N . ARG A 1 103 ? -10.625 57.875 18.25 1 63.97 103 ARG A N 1
ATOM 867 C CA . ARG A 1 103 ? -10.008 58.406 19.469 1 63.97 103 ARG A CA 1
ATOM 868 C C . ARG A 1 103 ? -8.93 57.469 19.984 1 63.97 103 ARG A C 1
ATOM 870 O O . ARG A 1 103 ? -7.891 57.906 20.469 1 63.97 103 ARG A O 1
ATOM 877 N N . VAL A 1 104 ? -9.242 56.031 19.797 1 56.28 104 VAL A N 1
ATOM 878 C CA . VAL A 1 104 ? -8.242 55.094 20.281 1 56.28 104 VAL A CA 1
ATOM 879 C C . VAL A 1 104 ? -7.988 54.031 19.203 1 56.28 104 VAL A C 1
ATOM 881 O O . VAL A 1 104 ? -8.75 53.062 19.094 1 56.28 104 VAL A O 1
ATOM 884 N N . PRO A 1 105 ? -7.027 54.469 18.219 1 52.5 105 PRO A N 1
ATOM 885 C CA . PRO A 1 105 ? -6.672 53.5 17.188 1 52.5 105 PRO A CA 1
ATOM 886 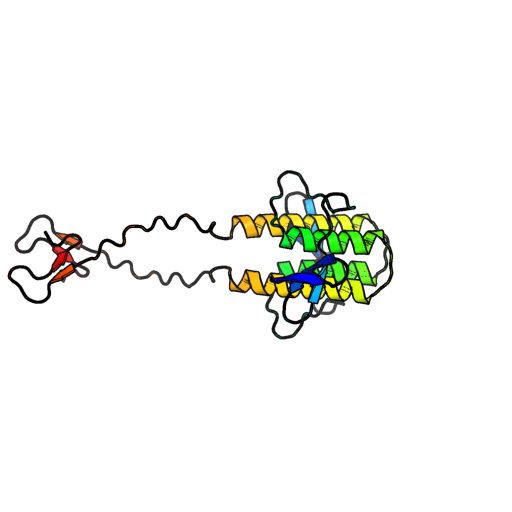C C . PRO A 1 105 ? -6.102 52.219 17.781 1 52.5 105 PRO A C 1
ATOM 888 O O . PRO A 1 105 ? -5.402 52.25 18.797 1 52.5 105 PRO A O 1
ATOM 891 N N . GLY A 1 106 ? -6.605 51.031 17.5 1 47.84 106 GLY A N 1
ATOM 892 C CA . GLY A 1 106 ? -6.105 49.781 18.062 1 47.84 106 GLY A CA 1
ATOM 893 C C . GLY A 1 106 ? -6.742 48.531 17.453 1 47.84 106 GLY A C 1
ATOM 894 O O . GLY A 1 106 ? -7.52 48.625 16.516 1 47.84 106 GLY A O 1
ATOM 895 N N . VAL A 1 107 ? -6.242 47.375 17.734 1 57.53 107 VAL A N 1
ATOM 896 C CA . VAL A 1 107 ? -6.766 46.062 17.344 1 57.53 107 VAL A CA 1
ATOM 897 C C . VAL A 1 107 ? -7.672 45.531 18.453 1 57.53 107 VAL A C 1
ATOM 899 O O . VAL A 1 107 ? -7.273 45.438 19.609 1 57.53 107 VAL A O 1
ATOM 902 N N . TYR A 1 108 ? -8.953 45.5 18.109 1 52.81 108 TYR A N 1
ATOM 903 C CA . TYR A 1 108 ? -9.984 45.094 19.047 1 52.81 108 TYR A CA 1
ATOM 904 C C . TYR A 1 108 ? -10.539 43.719 18.688 1 52.81 108 TYR A C 1
ATOM 906 O O . TYR A 1 108 ? -10.594 43.375 17.516 1 52.81 108 TYR A O 1
ATOM 914 N N . ILE A 1 109 ? -10.773 42.906 19.688 1 56.09 109 ILE A N 1
ATOM 915 C CA . ILE A 1 109 ? -11.375 41.594 19.469 1 56.09 109 ILE A CA 1
ATOM 916 C C . ILE A 1 109 ? -12.891 41.688 19.562 1 56.09 109 ILE A C 1
ATOM 918 O O . ILE A 1 109 ? -13.609 40.75 19.234 1 56.09 109 ILE A O 1
ATOM 922 N N . SER A 1 110 ? -13.461 42.906 20.109 1 50.91 110 SER A N 1
ATOM 923 C CA . SER A 1 110 ? -14.883 43.219 20.125 1 50.91 110 SER A CA 1
ATOM 924 C C . SER A 1 110 ? -15.133 44.719 19.875 1 50.91 110 SER A C 1
ATOM 926 O O . SER A 1 110 ? -14.289 45.562 20.219 1 50.91 110 SER A O 1
ATOM 928 N N . PHE A 1 111 ? -16.016 45.094 18.875 1 51.91 111 PHE A N 1
ATOM 929 C CA . PHE A 1 111 ? -16.469 46.469 18.703 1 51.91 111 PHE A CA 1
ATOM 930 C C . PHE A 1 111 ? -17.688 46.75 19.578 1 5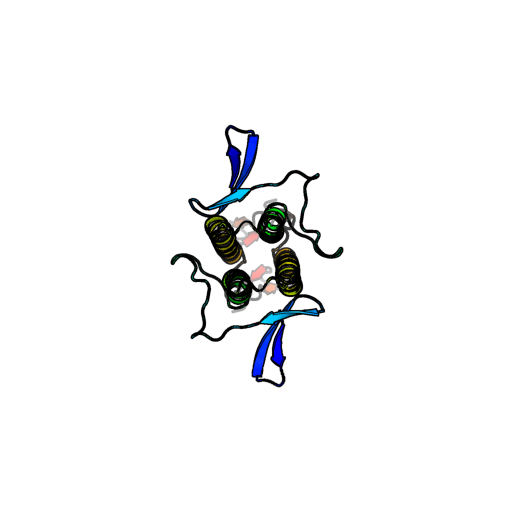1.91 111 PHE A C 1
ATOM 932 O O . PHE A 1 111 ? -18.719 46.094 19.453 1 51.91 111 PHE A O 1
ATOM 939 N N . GLU A 1 112 ? -17.516 46.656 20.906 1 46.38 112 GLU A N 1
ATOM 940 C CA . GLU A 1 112 ? -18.656 47.25 21.594 1 46.38 112 GLU A CA 1
ATOM 941 C C . GLU A 1 112 ? -18.625 48.781 21.531 1 46.38 112 GLU A C 1
ATOM 943 O O . GLU A 1 112 ? -17.547 49.375 21.5 1 46.38 112 GLU A O 1
ATOM 948 N N . MET B 1 1 ? -9.555 9.438 -4.238 1 87.25 1 MET B N 1
ATOM 949 C CA . MET B 1 1 ? -9.977 8.297 -5.043 1 87.25 1 MET B CA 1
ATOM 950 C C . MET B 1 1 ? -11.477 8.328 -5.297 1 87.25 1 MET B C 1
ATOM 952 O O . MET B 1 1 ? -12.25 8.766 -4.441 1 87.25 1 MET B O 1
ATOM 956 N N . LYS B 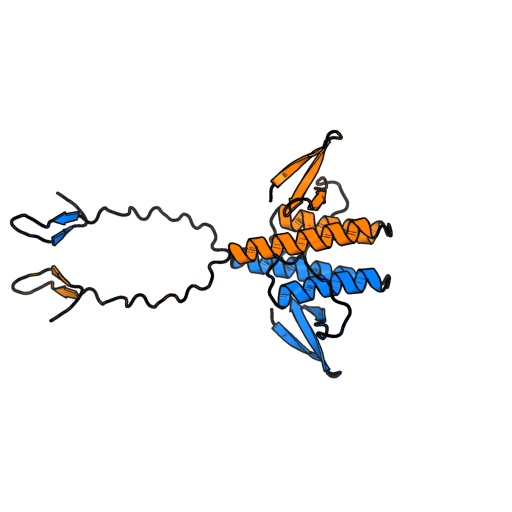1 2 ? -11.789 7.934 -6.582 1 88.81 2 LYS B N 1
ATOM 957 C CA . LYS B 1 2 ? -13.195 8 -6.977 1 88.81 2 LYS B CA 1
ATOM 958 C C . LYS B 1 2 ? -13.828 6.609 -6.988 1 88.81 2 LYS B C 1
ATOM 960 O O . LYS B 1 2 ? -13.25 5.664 -7.52 1 88.81 2 LYS B O 1
ATOM 965 N N . LYS B 1 3 ? -14.969 6.539 -6.312 1 93 3 LYS B N 1
ATOM 966 C CA . LYS B 1 3 ? -15.734 5.293 -6.324 1 93 3 LYS B CA 1
ATOM 967 C C . LYS B 1 3 ? -16.688 5.25 -7.508 1 93 3 LYS B C 1
ATOM 969 O O . LYS B 1 3 ? -17.344 6.25 -7.828 1 93 3 LYS B O 1
ATOM 974 N N . SER B 1 4 ? -16.703 4.113 -8.172 1 92.12 4 SER B N 1
ATOM 975 C CA . SER B 1 4 ? -17.625 3.938 -9.297 1 92.12 4 SER B CA 1
ATOM 976 C C . SER B 1 4 ? -18.125 2.5 -9.383 1 92.12 4 SER B C 1
ATOM 978 O O . SER B 1 4 ? -17.688 1.637 -8.625 1 92.12 4 SER B O 1
ATOM 980 N N . MET B 1 5 ? -19.141 2.293 -10.203 1 92.69 5 MET B N 1
ATOM 981 C CA . MET B 1 5 ? -19.734 0.976 -10.43 1 92.69 5 MET B CA 1
ATOM 982 C C . MET B 1 5 ? -19.859 0.681 -11.914 1 92.69 5 MET B C 1
ATOM 984 O O . MET B 1 5 ? -20.234 1.558 -12.695 1 92.69 5 MET B O 1
ATOM 988 N N . ASN B 1 6 ? -19.469 -0.563 -12.273 1 91.44 6 ASN B N 1
ATOM 989 C CA . ASN B 1 6 ? -19.656 -0.892 -13.68 1 91.44 6 ASN B CA 1
ATOM 990 C C . ASN B 1 6 ? -21.047 -1.428 -13.961 1 91.44 6 ASN B C 1
ATOM 992 O O . ASN B 1 6 ? -21.891 -1.482 -13.062 1 91.44 6 ASN B O 1
ATOM 996 N N . TYR B 1 7 ? -21.219 -1.775 -15.258 1 91.69 7 TYR B N 1
ATOM 997 C CA . TYR B 1 7 ? -22.547 -2.16 -15.711 1 91.69 7 TYR B CA 1
ATOM 998 C C . TYR B 1 7 ? -23 -3.451 -15.047 1 91.69 7 TYR B C 1
ATOM 1000 O O . TYR B 1 7 ? -24.203 -3.703 -14.922 1 91.69 7 TYR B O 1
ATOM 1008 N N . ASN B 1 8 ? -22.078 -4.32 -14.578 1 93.12 8 ASN B N 1
ATOM 1009 C CA . ASN B 1 8 ? -22.391 -5.598 -13.938 1 93.12 8 ASN B CA 1
ATOM 1010 C C . ASN B 1 8 ? -22.594 -5.438 -12.438 1 93.12 8 ASN B C 1
ATOM 1012 O O . ASN B 1 8 ? -22.781 -6.426 -11.719 1 93.12 8 ASN B O 1
ATOM 1016 N N . GLY B 1 9 ? -22.484 -4.254 -11.961 1 92 9 GLY B N 1
ATOM 1017 C CA . GLY B 1 9 ? -22.734 -4.004 -10.555 1 92 9 GLY B CA 1
ATOM 1018 C C . GLY B 1 9 ? -21.5 -4.16 -9.695 1 92 9 GLY B C 1
ATOM 1019 O O . GLY B 1 9 ? -21.594 -4.234 -8.469 1 92 9 GLY B O 1
ATOM 1020 N N . VAL B 1 10 ? -20.359 -4.254 -10.32 1 91.94 10 VAL B N 1
ATOM 1021 C CA . VAL B 1 10 ? -19.109 -4.371 -9.57 1 91.94 10 VAL B CA 1
ATOM 1022 C C . VAL B 1 10 ? -18.578 -2.984 -9.227 1 91.94 10 VAL B C 1
ATOM 1024 O O . VAL B 1 10 ? -18.469 -2.123 -10.102 1 91.94 10 VAL B O 1
ATOM 1027 N N . GLU B 1 11 ? -18.266 -2.838 -7.992 1 94.75 11 GLU B N 1
ATOM 1028 C CA . GLU B 1 11 ? -17.766 -1.548 -7.527 1 94.75 11 GLU B CA 1
ATOM 1029 C C . GLU B 1 11 ? -16.234 -1.487 -7.609 1 94.75 11 GLU B C 1
ATOM 1031 O O . GLU B 1 11 ? -15.562 -2.492 -7.387 1 94.75 11 GLU B O 1
ATOM 1036 N N . PHE B 1 12 ? -15.719 -0.205 -7.934 1 95.88 12 PHE B N 1
ATOM 1037 C CA . PHE B 1 12 ? -14.281 0.001 -8.062 1 95.88 12 PHE B CA 1
ATOM 1038 C C . PHE B 1 12 ? -13.867 1.343 -7.469 1 95.88 12 PHE B C 1
ATOM 1040 O O . PHE B 1 12 ? -14.664 2.285 -7.441 1 95.88 12 PHE B O 1
ATOM 1047 N N . PHE B 1 13 ? -12.68 1.361 -6.984 1 96 13 PHE B N 1
ATOM 1048 C CA . PHE B 1 13 ? -11.992 2.639 -6.844 1 96 13 PHE B CA 1
ATOM 1049 C C . PHE B 1 13 ? -11.102 2.908 -8.047 1 96 13 PHE B C 1
ATOM 1051 O O . PHE B 1 13 ? -10.461 1.991 -8.578 1 96 13 PHE B O 1
ATOM 1058 N N . THR B 1 14 ? -11.086 4.125 -8.453 1 96 14 THR B N 1
ATOM 1059 C CA . THR B 1 14 ? -10.172 4.543 -9.508 1 96 14 THR B CA 1
ATOM 1060 C C . THR B 1 14 ? -9.016 5.355 -8.922 1 96 14 THR B C 1
ATOM 1062 O O . THR B 1 14 ? -9.234 6.285 -8.148 1 96 14 THR B O 1
ATOM 1065 N N . PHE B 1 15 ? -7.789 4.969 -9.281 1 94.94 15 PHE B N 1
ATOM 1066 C CA . PHE B 1 15 ? -6.559 5.621 -8.852 1 94.94 15 PHE B CA 1
ATOM 1067 C C . PHE B 1 15 ? -5.867 6.305 -10.023 1 94.94 15 PHE B C 1
ATOM 1069 O O . PHE B 1 15 ? -5.535 5.652 -11.016 1 94.94 15 PHE B O 1
ATOM 1076 N N . GLY B 1 16 ? -5.527 7.516 -9.844 1 91.19 16 GLY B N 1
ATOM 1077 C CA . GLY B 1 16 ? -5.012 8.242 -10.992 1 91.19 16 GLY B CA 1
ATOM 1078 C C . GLY B 1 16 ? -6.012 8.336 -12.133 1 91.19 16 GLY B C 1
ATOM 1079 O O . GLY B 1 16 ? -7.199 8.57 -11.906 1 91.19 16 GLY B O 1
ATOM 1080 N N . GLU B 1 17 ? -5.504 8.109 -13.367 1 86.5 17 GLU B N 1
ATOM 1081 C CA . GLU B 1 17 ? -6.363 8.305 -14.531 1 86.5 17 GLU B CA 1
ATOM 1082 C C . GLU B 1 17 ? -7.078 7.008 -14.906 1 86.5 17 GLU B C 1
ATOM 1084 O O . GLU B 1 17 ? -8.242 7.035 -15.32 1 86.5 17 GLU B O 1
ATOM 1089 N N . ASP B 1 18 ? -6.418 5.934 -14.672 1 86.88 18 ASP B N 1
ATOM 1090 C CA . ASP B 1 18 ? -7.027 4.789 -15.344 1 86.88 18 ASP B CA 1
ATOM 1091 C C . ASP B 1 18 ? -6.852 3.514 -14.523 1 86.88 18 ASP B C 1
ATOM 1093 O O . ASP B 1 18 ? -7.215 2.424 -14.969 1 86.88 18 ASP B O 1
ATOM 1097 N N . ASN B 1 19 ? -6.293 3.537 -13.398 1 92.19 19 ASN B N 1
ATOM 1098 C CA . ASN B 1 19 ? -6.109 2.311 -12.625 1 92.19 19 ASN B CA 1
ATOM 1099 C C . ASN B 1 19 ? -7.309 2.025 -11.734 1 92.19 19 ASN B C 1
ATOM 1101 O O . ASN B 1 19 ? -7.695 2.867 -10.914 1 92.19 19 ASN B O 1
ATOM 1105 N N . LYS B 1 20 ? -7.855 0.801 -11.883 1 94.06 20 LYS B N 1
ATOM 1106 C CA . LYS B 1 20 ? -9.062 0.466 -11.125 1 94.06 20 LYS B CA 1
ATOM 1107 C C . LYS B 1 20 ? -8.844 -0.772 -10.258 1 94.06 20 LYS B C 1
ATOM 1109 O O . LYS B 1 20 ? -8.211 -1.738 -10.703 1 94.06 20 LYS B O 1
ATOM 1114 N N . LEU B 1 21 ? -9.312 -0.637 -9.047 1 95.5 21 LEU B N 1
ATOM 1115 C CA . LEU B 1 21 ? -9.305 -1.787 -8.156 1 95.5 21 LEU B CA 1
ATOM 1116 C C . LEU B 1 21 ? -10.719 -2.141 -7.703 1 95.5 21 LEU B C 1
ATOM 1118 O O . LEU B 1 21 ? -11.5 -1.254 -7.355 1 95.5 21 LEU B O 1
ATOM 1122 N N . ARG B 1 22 ? -10.914 -3.354 -7.715 1 94.62 22 ARG B N 1
ATOM 1123 C CA . ARG B 1 22 ? -12.227 -3.857 -7.336 1 94.62 22 ARG B CA 1
ATOM 1124 C C . ARG B 1 22 ? -12.461 -3.707 -5.836 1 94.62 22 ARG B C 1
ATOM 1126 O O . ARG B 1 22 ? -11.562 -3.975 -5.035 1 94.62 22 ARG B O 1
ATOM 1133 N N . ILE B 1 23 ? -13.68 -3.27 -5.551 1 94.69 23 ILE B N 1
ATOM 1134 C CA . ILE B 1 23 ? -14.148 -3.312 -4.172 1 94.69 23 ILE B CA 1
ATOM 1135 C C . ILE B 1 23 ? -14.883 -4.625 -3.916 1 94.69 23 ILE B C 1
ATOM 1137 O O . ILE B 1 23 ? -15.945 -4.867 -4.496 1 94.69 23 ILE B O 1
ATOM 1141 N N . PHE B 1 24 ? -14.305 -5.383 -3.025 1 93.69 24 PHE B N 1
ATOM 1142 C CA . PHE B 1 24 ? -14.914 -6.68 -2.746 1 93.69 24 PHE B CA 1
ATOM 1143 C C . PHE B 1 24 ? -16.016 -6.543 -1.708 1 93.69 24 PHE B C 1
ATOM 1145 O O . PHE B 1 24 ? -15.883 -5.793 -0.741 1 93.69 24 PHE B O 1
ATOM 1152 N N . PRO B 1 25 ? -17.016 -7.289 -1.934 1 89.88 25 PRO B N 1
ATOM 1153 C CA . PRO B 1 25 ? -18.094 -7.277 -0.939 1 89.88 25 PRO B CA 1
ATOM 1154 C C . PRO B 1 25 ? -17.656 -7.859 0.406 1 89.88 25 PRO B C 1
ATOM 1156 O O . PRO B 1 25 ? -16.656 -8.586 0.477 1 89.88 25 PRO B O 1
ATOM 1159 N N . PRO B 1 26 ? -18.328 -7.5 1.573 1 85.25 26 PRO B N 1
ATOM 1160 C CA . PRO B 1 26 ? -17.953 -7.922 2.926 1 85.25 26 PRO B CA 1
ATOM 1161 C C . PRO B 1 26 ? -17.891 -9.438 3.072 1 85.25 26 PRO B C 1
ATOM 1163 O O . PRO B 1 26 ? -17.094 -9.945 3.867 1 85.25 26 PRO B O 1
ATOM 1166 N N . ASN B 1 27 ? -18.594 -10.305 2.305 1 81.81 27 ASN B N 1
ATOM 1167 C CA . ASN B 1 27 ? -18.625 -11.758 2.445 1 81.81 27 ASN B CA 1
ATOM 1168 C C . ASN B 1 27 ? -17.641 -12.438 1.506 1 81.81 27 ASN B C 1
ATOM 1170 O O . ASN B 1 27 ? -17.75 -13.633 1.23 1 81.81 27 ASN B O 1
ATOM 1174 N N . SER B 1 28 ? -16.672 -11.711 1.119 1 81.12 28 SER B N 1
ATOM 1175 C CA . SER B 1 28 ? -15.641 -12.258 0.233 1 81.12 28 SER B CA 1
ATOM 1176 C C . SER B 1 28 ? -14.344 -12.523 0.987 1 81.12 28 SER B C 1
ATOM 1178 O O . SER B 1 28 ? -14.234 -12.219 2.178 1 81.12 28 SER B O 1
ATOM 1180 N N . TYR B 1 29 ? -13.43 -13.273 0.316 1 80.06 29 TYR B N 1
ATOM 1181 C CA . TYR B 1 29 ? -12.109 -13.508 0.888 1 80.06 29 TYR B CA 1
ATOM 1182 C C . TYR B 1 29 ? -11.281 -12.227 0.893 1 80.06 29 TYR B C 1
ATOM 1184 O O . TYR B 1 29 ? -10.922 -11.711 -0.167 1 80.06 29 TYR B O 1
ATOM 1192 N N . LYS B 1 30 ? -11.234 -11.672 2.031 1 90.94 30 LYS B N 1
ATOM 1193 C CA . LYS B 1 30 ? -10.555 -10.398 2.256 1 90.94 30 LYS B CA 1
ATOM 1194 C C . LYS B 1 30 ? -9.312 -10.578 3.125 1 90.94 30 LYS B C 1
ATOM 1196 O O . LYS B 1 30 ? -9.211 -11.555 3.875 1 90.94 30 LYS B O 1
ATOM 1201 N N . PHE B 1 31 ? -8.375 -9.773 2.924 1 94.62 31 PHE B N 1
ATOM 1202 C CA . PHE B 1 31 ? -7.223 -9.766 3.816 1 94.62 31 PHE B CA 1
ATOM 1203 C C . PHE B 1 31 ? -7.598 -9.203 5.184 1 94.62 31 PHE B C 1
ATOM 1205 O O . PHE B 1 31 ? -8.25 -8.156 5.27 1 94.62 31 PHE B O 1
ATOM 1212 N N . LYS B 1 32 ? -7.273 -9.898 6.258 1 94.19 32 LYS B N 1
ATOM 1213 C CA . LYS B 1 32 ? -7.566 -9.414 7.605 1 94.19 32 LYS B CA 1
ATOM 1214 C C . LYS B 1 32 ? -6.301 -8.898 8.289 1 94.19 32 LYS B C 1
ATOM 1216 O O . LYS B 1 32 ? -5.441 -9.688 8.695 1 94.19 32 LYS B O 1
ATOM 1221 N N . PRO B 1 33 ? -6.289 -7.609 8.43 1 94.75 33 PRO B N 1
ATOM 1222 C CA . PRO B 1 33 ? -5.145 -7.082 9.18 1 94.75 33 PRO B CA 1
ATOM 1223 C C . PRO B 1 33 ? -5.199 -7.434 10.664 1 94.75 33 PRO B C 1
ATOM 1225 O O . PRO B 1 33 ? -6.227 -7.918 11.148 1 94.75 33 PRO B O 1
ATOM 1228 N N . LYS B 1 34 ? -4.035 -7.234 11.344 1 94.94 34 LYS B N 1
ATOM 1229 C CA . LYS B 1 34 ? -4.012 -7.418 12.789 1 94.94 34 LYS B CA 1
ATOM 1230 C C . LYS B 1 34 ? -5.027 -6.512 13.477 1 94.94 34 LYS B C 1
ATOM 1232 O O . LYS B 1 34 ? -5.391 -5.461 12.945 1 94.94 34 LYS B O 1
ATOM 1237 N N . ASP B 1 35 ? -5.41 -6.746 14.656 1 93.75 35 ASP B N 1
ATOM 1238 C CA . ASP B 1 35 ? -6.535 -6.137 15.352 1 93.75 35 ASP B CA 1
ATOM 1239 C C . ASP B 1 35 ? -6.281 -4.656 15.625 1 93.75 35 ASP B C 1
ATOM 1241 O O . ASP B 1 35 ? -7.215 -3.848 15.625 1 93.75 35 ASP B O 1
ATOM 1245 N N . HIS B 1 36 ? -5.109 -4.266 15.852 1 94.56 36 HIS B N 1
ATOM 1246 C CA . HIS B 1 36 ? -4.828 -2.891 16.25 1 94.56 36 HIS B CA 1
ATOM 1247 C C . HIS B 1 36 ? -4.77 -1.968 15.031 1 94.56 36 HIS B C 1
ATOM 1249 O O . HIS B 1 36 ? -4.727 -0.744 15.18 1 94.56 36 HIS B O 1
ATOM 1255 N N . ILE B 1 37 ? -4.801 -2.557 13.883 1 95.25 37 ILE B N 1
ATOM 1256 C CA . ILE B 1 37 ? -4.609 -1.802 12.648 1 95.25 37 ILE B CA 1
ATOM 1257 C C . ILE B 1 37 ? -5.922 -1.135 12.234 1 95.25 37 ILE B C 1
ATOM 1259 O O . ILE B 1 37 ? -6.941 -1.807 12.07 1 95.25 37 ILE B O 1
ATOM 1263 N N . ILE B 1 38 ? -5.863 0.185 12.062 1 93.12 38 ILE B N 1
ATOM 1264 C CA . ILE B 1 38 ? -7 0.963 11.578 1 93.12 38 ILE B CA 1
ATOM 1265 C C . ILE B 1 38 ? -6.715 1.47 10.164 1 93.12 38 ILE B C 1
ATOM 1267 O O . ILE B 1 38 ? -5.754 2.211 9.945 1 93.12 38 ILE B O 1
ATOM 1271 N N . ILE B 1 39 ? -7.57 1.073 9.234 1 94.69 39 ILE B N 1
ATOM 1272 C CA . ILE B 1 39 ? -7.395 1.474 7.84 1 94.69 39 ILE B CA 1
ATOM 1273 C C . ILE B 1 39 ? -8.727 1.946 7.27 1 94.69 39 ILE B C 1
ATOM 1275 O O . ILE B 1 39 ? -9.789 1.606 7.793 1 94.69 39 ILE B O 1
ATOM 1279 N N . ASP B 1 40 ? -8.664 2.764 6.297 1 92.69 40 ASP B N 1
ATOM 1280 C CA . ASP B 1 40 ? -9.898 3.223 5.672 1 92.69 40 ASP B CA 1
ATOM 1281 C C . ASP B 1 40 ? -10.297 2.314 4.512 1 92.69 40 ASP B C 1
ATOM 1283 O O . ASP B 1 40 ? -9.617 1.33 4.223 1 92.69 40 ASP B O 1
ATOM 1287 N N . GLU B 1 41 ? -11.43 2.621 3.795 1 94.38 41 GLU B N 1
ATOM 1288 C CA . GLU B 1 41 ? -12.016 1.759 2.773 1 94.38 41 GLU B CA 1
ATOM 1289 C C . GLU B 1 41 ? -11.086 1.612 1.573 1 94.38 41 GLU B C 1
ATOM 1291 O O . GLU B 1 41 ? -11.008 0.542 0.964 1 94.38 41 GLU B O 1
ATOM 1296 N N . VAL B 1 42 ? -10.406 2.662 1.217 1 95.62 42 VAL B N 1
ATOM 1297 C CA . VAL B 1 42 ? -9.516 2.629 0.063 1 95.62 42 VAL B CA 1
ATOM 1298 C C . VAL B 1 42 ? -8.32 1.728 0.36 1 95.62 42 VAL B C 1
ATOM 1300 O O . VAL B 1 42 ? -7.93 0.905 -0.473 1 95.62 42 VAL B O 1
ATOM 1303 N N . GLN B 1 43 ? -7.766 1.872 1.495 1 96.56 43 GLN B N 1
ATOM 1304 C CA . GLN B 1 43 ? -6.648 1.055 1.947 1 96.56 43 GLN B CA 1
ATOM 1305 C C . GLN B 1 43 ? -7.035 -0.42 2.018 1 96.56 43 GLN B C 1
ATOM 1307 O O . GLN B 1 43 ? -6.273 -1.289 1.587 1 96.56 43 GLN B O 1
ATOM 1312 N N . GLU B 1 44 ? -8.172 -0.664 2.568 1 97 44 GLU B N 1
ATOM 1313 C CA . GLU B 1 44 ? -8.695 -2.027 2.598 1 97 44 GLU B CA 1
ATOM 1314 C C . GLU B 1 44 ? -8.82 -2.602 1.189 1 97 44 GLU B C 1
ATOM 1316 O O . GLU B 1 44 ? -8.445 -3.75 0.947 1 97 44 GLU B O 1
ATOM 1321 N N . CYS B 1 45 ? -9.344 -1.853 0.311 1 97 45 CYS B N 1
ATOM 1322 C CA . CYS B 1 45 ? -9.516 -2.266 -1.078 1 97 45 CYS B CA 1
ATOM 1323 C C . CYS B 1 45 ? -8.18 -2.67 -1.692 1 97 45 CYS B C 1
ATOM 1325 O O . CYS B 1 45 ? -8.086 -3.689 -2.377 1 97 45 CYS B O 1
ATOM 1327 N N . ILE B 1 46 ? -7.164 -1.862 -1.444 1 97.38 46 ILE B N 1
ATOM 1328 C CA . ILE B 1 46 ? -5.84 -2.145 -1.984 1 97.38 46 ILE B CA 1
ATOM 1329 C C . ILE B 1 46 ? -5.336 -3.479 -1.443 1 97.38 46 ILE B C 1
ATOM 1331 O O . ILE B 1 46 ? -4.902 -4.344 -2.209 1 97.38 46 ILE B O 1
ATOM 1335 N N . LEU B 1 47 ? -5.43 -3.688 -0.161 1 97.44 47 LEU B N 1
ATOM 1336 C CA . LEU B 1 47 ? -4.984 -4.926 0.47 1 97.44 47 LEU B CA 1
ATOM 1337 C C . LEU B 1 47 ? -5.762 -6.121 -0.071 1 97.44 47 LEU B C 1
ATOM 1339 O O . LEU B 1 47 ? -5.172 -7.16 -0.382 1 97.44 47 LEU B O 1
ATOM 1343 N N . ASP B 1 48 ? -7.008 -5.984 -0.211 1 94.88 48 ASP B N 1
ATOM 1344 C CA . ASP B 1 48 ? -7.863 -7.066 -0.679 1 94.88 48 ASP B CA 1
ATOM 1345 C C . ASP B 1 48 ? -7.492 -7.488 -2.1 1 94.88 48 ASP B C 1
ATOM 1347 O O . ASP B 1 48 ? -7.574 -8.672 -2.445 1 94.88 48 ASP B O 1
ATOM 1351 N N . ASN B 1 49 ? -7.18 -6.551 -2.934 1 93.88 49 ASN B N 1
ATOM 1352 C CA . ASN B 1 49 ? -6.82 -6.875 -4.309 1 93.88 49 ASN B CA 1
ATOM 1353 C C . ASN B 1 49 ? -5.5 -7.641 -4.379 1 93.88 49 ASN B C 1
ATOM 1355 O O . ASN B 1 49 ? -5.363 -8.578 -5.164 1 93.88 49 ASN B O 1
ATOM 1359 N N . PHE B 1 50 ? -4.504 -7.289 -3.582 1 92.75 50 PHE B N 1
ATOM 1360 C CA . PHE B 1 50 ? -3.285 -8.086 -3.506 1 92.75 50 PHE B CA 1
ATOM 1361 C C . PHE B 1 50 ? -3.586 -9.492 -3.016 1 92.75 50 PHE B C 1
ATOM 1363 O O . PHE B 1 50 ? -3.066 -10.469 -3.561 1 92.75 50 PHE B O 1
ATOM 1370 N N . TRP B 1 51 ? -4.367 -9.594 -1.993 1 91.38 51 TRP B N 1
ATOM 1371 C CA . TRP B 1 51 ? -4.73 -10.875 -1.406 1 91.38 51 TRP B CA 1
ATOM 1372 C C . TRP B 1 51 ? -5.434 -11.766 -2.428 1 91.38 51 TRP B C 1
ATOM 1374 O O . TRP B 1 51 ? -5.121 -12.945 -2.551 1 91.38 51 TRP B O 1
ATOM 1384 N N . TYR B 1 52 ? -6.352 -11.133 -3.074 1 89.56 52 TYR B N 1
ATOM 1385 C CA . TYR B 1 52 ? -7.086 -11.852 -4.109 1 89.56 52 TYR B CA 1
ATOM 1386 C C . TYR B 1 52 ? -6.141 -12.352 -5.199 1 89.56 52 TYR B C 1
ATOM 1388 O O . TYR B 1 52 ? -6.238 -13.508 -5.629 1 89.56 52 TYR B O 1
ATOM 1396 N N . GLN B 1 53 ? -5.289 -11.43 -5.723 1 87.69 53 GLN B N 1
ATOM 1397 C CA . GLN B 1 53 ? -4.324 -11.805 -6.75 1 87.69 53 GLN B CA 1
ATOM 1398 C C . GLN B 1 53 ? -3.449 -12.961 -6.289 1 87.69 53 GLN B C 1
ATOM 1400 O O . GLN B 1 53 ? -3.162 -13.875 -7.066 1 87.69 53 GLN B O 1
ATOM 1405 N N . TYR B 1 54 ? -2.973 -12.922 -5.109 1 83.88 54 TYR B N 1
ATOM 1406 C CA . TYR B 1 54 ? -2.117 -13.969 -4.555 1 83.88 54 TYR B CA 1
ATOM 1407 C C . TYR B 1 54 ? -2.846 -15.305 -4.504 1 83.88 54 TYR B C 1
ATOM 1409 O O . TYR B 1 54 ? -2.27 -16.344 -4.824 1 83.88 54 TYR B O 1
ATOM 1417 N N . ASN B 1 55 ? -4.027 -15.32 -4.031 1 83 55 ASN B N 1
ATOM 1418 C CA . ASN B 1 55 ? -4.777 -16.562 -3.814 1 83 55 ASN B CA 1
ATOM 1419 C C . ASN B 1 55 ? -5.27 -17.141 -5.133 1 83 55 ASN B C 1
ATOM 1421 O O . ASN B 1 55 ? -5.52 -18.359 -5.219 1 83 55 ASN B O 1
ATOM 1425 N N . ASN B 1 56 ? -5.613 -16.406 -6.012 1 76.94 56 ASN B N 1
ATOM 1426 C CA . ASN B 1 56 ? -6.18 -16.922 -7.258 1 76.94 56 ASN B CA 1
ATOM 1427 C C . ASN B 1 56 ? -5.094 -17.172 -8.297 1 76.94 56 ASN B C 1
ATOM 1429 O O . ASN B 1 56 ? -5.371 -17.734 -9.367 1 76.94 56 ASN B O 1
ATOM 1433 N N . LYS B 1 57 ? -3.867 -17.328 -7.785 1 60.69 57 LYS B N 1
ATOM 1434 C CA . LYS B 1 57 ? -2.693 -17.734 -8.562 1 60.69 57 LYS B CA 1
ATOM 1435 C C . LYS B 1 57 ? -2.771 -17.188 -9.984 1 60.69 57 LYS B C 1
ATOM 1437 O O . LYS B 1 57 ? -1.997 -17.609 -10.852 1 60.69 57 LYS B O 1
ATOM 1442 N N . ARG B 1 58 ? -3.947 -16.578 -10.234 1 55.12 58 ARG B N 1
ATOM 1443 C CA . ARG B 1 58 ? -4.062 -16.266 -11.656 1 55.12 58 ARG B CA 1
ATOM 1444 C C . ARG B 1 58 ? -2.93 -15.344 -12.102 1 55.12 58 ARG B C 1
ATOM 1446 O O . ARG B 1 58 ? -2.623 -14.352 -11.43 1 55.12 58 ARG B O 1
ATOM 1453 N N . GLU B 1 59 ? -2.055 -15.938 -12.719 1 55.34 59 GLU B N 1
ATOM 1454 C CA . GLU B 1 59 ? -0.845 -15.438 -13.359 1 55.34 59 GLU B CA 1
ATOM 1455 C C . GLU B 1 59 ? -1.147 -14.219 -14.234 1 55.34 59 GLU B C 1
ATOM 1457 O O . GLU B 1 59 ? -0.31 -13.805 -15.039 1 55.34 59 GLU B O 1
ATOM 1462 N N . GLU B 1 60 ? -2.375 -13.75 -13.992 1 60 60 GLU B N 1
ATOM 1463 C CA . GLU B 1 60 ? -2.445 -12.688 -14.992 1 60 60 GLU B CA 1
ATOM 1464 C C . GLU B 1 60 ? -1.61 -11.477 -14.578 1 60 60 GLU B C 1
ATOM 1466 O O . GLU B 1 60 ? -1.92 -10.812 -13.594 1 60 60 GLU B O 1
ATOM 1471 N N . ILE B 1 61 ? -0.499 -11.258 -15.109 1 59.84 61 ILE B N 1
ATOM 1472 C CA . ILE B 1 61 ? 0.45 -10.164 -14.953 1 59.84 61 ILE B CA 1
ATOM 1473 C C . ILE B 1 61 ? -0.298 -8.836 -14.922 1 59.84 61 ILE B C 1
ATOM 1475 O O . ILE B 1 61 ? 0.031 -7.945 -14.133 1 59.84 61 ILE B O 1
ATOM 1479 N N . PHE B 1 62 ? -1.359 -8.805 -15.719 1 64.94 62 PHE B N 1
ATOM 1480 C CA . PHE B 1 62 ? -2.061 -7.539 -15.891 1 64.94 62 PHE B CA 1
ATOM 1481 C C . PHE B 1 62 ? -2.742 -7.121 -14.594 1 64.94 62 PHE B C 1
ATOM 1483 O O . PHE B 1 62 ? -2.777 -5.934 -14.258 1 64.94 62 PHE B O 1
ATOM 1490 N N . ASN B 1 63 ? -2.938 -8.078 -13.781 1 84.25 63 ASN B N 1
ATOM 1491 C CA . ASN B 1 63 ? -3.664 -7.75 -12.562 1 84.25 63 ASN B CA 1
ATOM 1492 C C . ASN B 1 63 ? -2.732 -7.184 -11.492 1 84.25 63 ASN B C 1
ATOM 1494 O O . ASN B 1 63 ? -3.029 -6.152 -10.891 1 84.25 63 ASN B O 1
ATOM 1498 N N . ILE B 1 64 ? -1.468 -7.711 -11.562 1 88.69 64 ILE B N 1
ATOM 1499 C CA . ILE B 1 64 ? -0.559 -7.27 -10.508 1 88.69 64 ILE B CA 1
ATOM 1500 C C . ILE B 1 64 ? -0.058 -5.859 -10.82 1 88.69 64 ILE B C 1
ATOM 1502 O O . ILE B 1 64 ? 0.109 -5.039 -9.914 1 88.69 64 ILE B O 1
ATOM 1506 N N . LEU B 1 65 ? 0.107 -5.566 -12.078 1 91.31 65 LEU B N 1
ATOM 1507 C CA . LEU B 1 65 ? 0.569 -4.246 -12.484 1 91.31 65 LEU B CA 1
ATOM 1508 C C . LEU B 1 65 ? -0.473 -3.182 -12.156 1 91.31 65 LEU B C 1
ATOM 1510 O O . LEU B 1 65 ? -0.126 -2.076 -11.727 1 91.31 65 LEU B O 1
ATOM 1514 N N . SER B 1 66 ? -1.706 -3.527 -12.398 1 93.44 66 SER B N 1
ATOM 1515 C CA . SER B 1 66 ? -2.779 -2.598 -12.062 1 93.44 66 SER B CA 1
ATOM 1516 C C . SER B 1 66 ? -2.807 -2.299 -10.57 1 93.44 66 SER B C 1
ATOM 1518 O O . SER B 1 66 ? -2.996 -1.151 -10.156 1 93.44 66 SER B 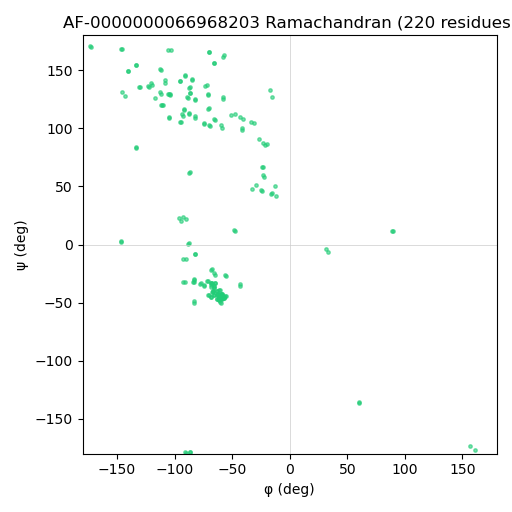O 1
ATOM 1520 N N . ILE B 1 67 ? -2.578 -3.271 -9.789 1 95.81 67 ILE B N 1
ATOM 1521 C CA . ILE B 1 67 ? -2.613 -3.105 -8.336 1 95.81 67 ILE B CA 1
ATOM 1522 C C . ILE B 1 67 ? -1.42 -2.27 -7.883 1 95.81 67 ILE B C 1
ATOM 1524 O O . ILE B 1 67 ? -1.576 -1.322 -7.109 1 95.81 67 ILE B O 1
ATOM 1528 N N . LEU B 1 68 ? -0.28 -2.59 -8.453 1 96.69 68 LEU B N 1
ATOM 1529 C CA . LEU B 1 68 ? 0.931 -1.862 -8.086 1 96.69 68 LEU B CA 1
ATOM 1530 C C . LEU B 1 68 ? 0.841 -0.404 -8.523 1 96.69 68 LEU B C 1
ATOM 1532 O O . LEU B 1 68 ? 1.226 0.498 -7.777 1 96.69 68 LEU B O 1
ATOM 1536 N N . ASN B 1 69 ? 0.378 -0.167 -9.664 1 97 69 ASN B N 1
ATOM 1537 C CA . ASN B 1 69 ? 0.2 1.2 -10.141 1 97 69 ASN B CA 1
ATOM 1538 C C . ASN B 1 69 ? -0.813 1.964 -9.297 1 97 69 ASN B C 1
ATOM 1540 O O . ASN B 1 69 ? -0.636 3.154 -9.031 1 97 69 ASN B O 1
ATOM 1544 N N . SER B 1 70 ? -1.878 1.393 -8.945 1 97.62 70 SER B N 1
ATOM 1545 C CA . SER B 1 70 ? -2.875 2.016 -8.078 1 97.62 70 SER B CA 1
ATOM 1546 C C . SER B 1 70 ? -2.275 2.389 -6.727 1 97.62 70 SER B C 1
ATOM 1548 O O . SER B 1 70 ? -2.514 3.486 -6.219 1 97.62 70 SER B O 1
ATOM 1550 N N . LEU B 1 71 ? -1.531 1.449 -6.152 1 98.19 71 LEU B N 1
ATOM 1551 C CA . LEU B 1 71 ? -0.866 1.719 -4.883 1 98.19 71 LEU B CA 1
ATOM 1552 C C . LEU B 1 71 ? 0.087 2.902 -5.008 1 98.19 71 LEU B C 1
ATOM 1554 O O . LEU B 1 71 ? 0.129 3.768 -4.129 1 98.19 71 LEU B O 1
ATOM 1558 N N . ALA B 1 72 ? 0.845 2.949 -6.07 1 97.62 72 ALA B N 1
ATOM 1559 C CA . ALA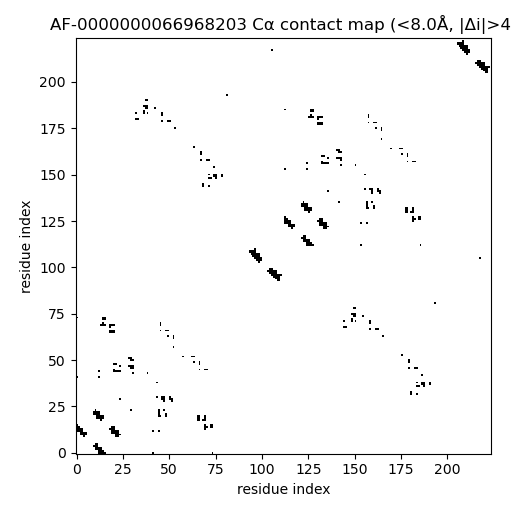 B 1 72 ? 1.764 4.055 -6.32 1 97.62 72 ALA B CA 1
ATOM 1560 C C . ALA B 1 72 ? 1.014 5.383 -6.41 1 97.62 72 ALA B C 1
ATOM 1562 O O . ALA B 1 72 ? 1.438 6.383 -5.832 1 97.62 72 ALA B O 1
ATOM 1563 N N . GLU B 1 73 ? -0.063 5.406 -7.137 1 96.88 73 GLU B N 1
ATOM 1564 C CA . GLU B 1 73 ? -0.898 6.598 -7.234 1 96.88 73 GLU B CA 1
ATOM 1565 C C . GLU B 1 73 ? -1.42 7.023 -5.863 1 96.88 73 GLU B C 1
ATOM 1567 O O . GLU B 1 73 ? -1.458 8.211 -5.547 1 96.88 73 GLU B O 1
ATOM 1572 N N . TYR B 1 74 ? -1.838 6.051 -5.098 1 96.69 74 TYR B N 1
ATOM 1573 C CA . TYR B 1 74 ? -2.334 6.32 -3.752 1 96.69 74 TYR B CA 1
ATOM 1574 C C . TYR B 1 74 ? -1.253 6.957 -2.891 1 96.69 74 TYR B C 1
ATOM 1576 O O . TYR B 1 74 ? -1.509 7.938 -2.186 1 96.69 74 TYR B O 1
ATOM 1584 N N . PHE B 1 75 ? -0.034 6.426 -2.932 1 96.12 75 PHE B N 1
ATOM 1585 C CA . PHE B 1 75 ? 1.088 6.984 -2.188 1 96.12 75 PHE B CA 1
ATOM 1586 C C . PHE B 1 75 ? 1.353 8.43 -2.609 1 96.12 75 PHE B C 1
ATOM 1588 O O . PHE B 1 75 ? 1.581 9.297 -1.766 1 96.12 75 PHE B O 1
ATOM 1595 N N . HIS B 1 76 ? 1.296 8.641 -3.855 1 94 76 HIS B N 1
ATOM 1596 C CA . HIS B 1 76 ? 1.496 9.984 -4.383 1 94 76 HIS B CA 1
ATOM 1597 C C . HIS B 1 76 ? 0.482 10.969 -3.799 1 94 76 HIS B C 1
ATOM 1599 O O . HIS B 1 76 ? 0.851 12.055 -3.354 1 94 76 HIS B O 1
ATOM 1605 N N . LEU B 1 77 ? -0.724 10.523 -3.793 1 91.75 77 LEU B N 1
ATOM 1606 C CA . LEU B 1 77 ? -1.808 11.367 -3.301 1 91.75 77 LEU B CA 1
ATOM 1607 C C . LEU B 1 77 ? -1.619 11.688 -1.823 1 91.75 77 LEU B C 1
ATOM 1609 O O . LEU B 1 77 ? -1.746 12.844 -1.414 1 91.75 77 LEU B O 1
ATOM 1613 N N . ILE B 1 78 ? -1.323 10.742 -1.012 1 90.31 78 ILE B N 1
ATOM 1614 C CA . ILE B 1 78 ? -1.2 10.969 0.424 1 90.31 78 ILE B CA 1
ATOM 1615 C C . ILE B 1 78 ? 0.03 11.836 0.704 1 90.31 78 ILE B C 1
ATOM 1617 O O . ILE B 1 78 ? 0.036 12.633 1.645 1 90.31 78 ILE B O 1
ATOM 1621 N N . ASN B 1 79 ? 1.019 11.633 -0.083 1 89.19 79 ASN B N 1
ATOM 1622 C CA . ASN B 1 79 ? 2.205 12.469 0.081 1 89.19 79 ASN B CA 1
ATOM 1623 C C . ASN B 1 79 ? 1.907 13.938 -0.224 1 89.19 79 ASN B C 1
ATOM 1625 O O . ASN B 1 79 ? 2.525 14.828 0.352 1 89.19 79 ASN B O 1
ATOM 1629 N N . GLU B 1 80 ? 1.03 14.18 -1.128 1 83.62 80 GLU B N 1
ATOM 1630 C CA . GLU B 1 80 ? 0.611 15.539 -1.452 1 83.62 80 GLU B CA 1
ATOM 1631 C C . GLU B 1 80 ? -0.241 16.141 -0.335 1 83.62 80 GLU B C 1
ATOM 1633 O O . GLU B 1 80 ? -0.275 17.359 -0.157 1 83.62 80 GLU B O 1
ATOM 1638 N N . LEU B 1 81 ? -0.943 15.258 0.309 1 78.69 81 LEU B N 1
ATOM 1639 C CA . LEU B 1 81 ? -1.854 15.711 1.354 1 78.69 81 LEU B CA 1
ATOM 1640 C C . LEU B 1 81 ? -1.114 15.906 2.672 1 78.69 81 LEU B C 1
ATOM 1642 O O . LEU B 1 81 ? -1.596 16.625 3.559 1 78.69 81 LEU B O 1
ATOM 1646 N N . MET B 1 82 ? -0.1 15.18 2.92 1 70.62 82 MET B N 1
ATOM 1647 C CA . MET B 1 82 ? 0.672 15.328 4.148 1 70.62 82 MET B CA 1
ATOM 1648 C C . MET B 1 82 ? 1.37 16.688 4.191 1 70.62 82 MET B C 1
ATOM 1650 O O . MET B 1 82 ? 1.967 17.109 3.201 1 70.62 82 MET B O 1
ATOM 1654 N N . PRO B 1 83 ? 0.796 17.578 5.137 1 56.38 83 PRO B N 1
ATOM 1655 C CA . PRO B 1 83 ? 1.418 18.891 5.215 1 56.38 83 PRO B CA 1
ATOM 1656 C C . PRO B 1 83 ? 2.941 18.844 5.141 1 56.38 83 PRO B C 1
ATOM 1658 O O . PRO B 1 83 ? 3.561 17.969 5.75 1 56.38 83 PRO B O 1
ATOM 1661 N N . VAL B 1 84 ? 3.381 19.109 3.953 1 48.41 84 VAL B N 1
ATOM 1662 C CA . VAL B 1 84 ? 4.832 19.281 3.945 1 48.41 84 VAL B CA 1
ATOM 1663 C C . VAL B 1 84 ? 5.293 19.844 5.289 1 48.41 84 VAL B C 1
ATOM 1665 O O . VAL B 1 84 ? 4.637 20.719 5.859 1 48.41 84 VAL B O 1
ATOM 1668 N N . ALA B 1 85 ? 5.852 19.094 6.109 1 42.16 85 ALA B N 1
ATOM 1669 C CA . ALA B 1 85 ? 6.473 19.906 7.156 1 42.16 85 ALA B CA 1
ATOM 1670 C C . ALA B 1 85 ? 6.801 21.312 6.652 1 42.16 85 ALA B C 1
ATOM 1672 O O . ALA B 1 85 ? 7.723 21.484 5.852 1 42.16 85 ALA B O 1
ATOM 1673 N N . GLU B 1 86 ? 5.977 22.016 5.996 1 38.56 86 GLU B N 1
ATOM 1674 C CA . GLU B 1 86 ? 6.402 23.406 5.887 1 38.56 86 GLU B CA 1
ATOM 1675 C C . GLU B 1 86 ? 7.508 23.719 6.887 1 38.56 86 GLU B C 1
ATOM 1677 O O . GLU B 1 86 ? 7.535 23.172 7.988 1 38.56 86 GLU B O 1
ATOM 1682 N N . ASN B 1 87 ? 8.609 24.266 6.422 1 34.56 87 ASN B N 1
ATOM 1683 C CA . ASN B 1 87 ? 9.359 25.203 7.242 1 34.56 87 ASN B CA 1
ATOM 1684 C C . ASN B 1 87 ? 8.453 25.953 8.211 1 34.56 87 ASN B C 1
ATOM 1686 O O . ASN B 1 87 ? 7.711 26.859 7.812 1 34.56 87 ASN B O 1
ATOM 1690 N N . ILE B 1 88 ? 7.656 25.312 8.945 1 36.16 88 ILE B N 1
ATOM 1691 C CA . ILE B 1 88 ? 7.301 26.188 10.055 1 36.16 88 ILE B CA 1
ATOM 1692 C C . ILE B 1 88 ? 8.234 27.406 10.062 1 36.16 88 ILE B C 1
ATOM 1694 O O . ILE B 1 88 ? 9.406 27.281 10.414 1 36.16 88 ILE B O 1
ATOM 1698 N N . GLU B 1 89 ? 8.508 27.922 8.984 1 34.19 89 GLU B N 1
ATOM 1699 C CA . GLU B 1 89 ? 9.016 29.266 9.258 1 34.19 89 GLU B CA 1
ATOM 1700 C C . GLU B 1 89 ? 8.555 29.766 10.625 1 34.19 89 GLU B C 1
ATOM 1702 O O . GLU B 1 89 ? 7.363 29.734 10.938 1 34.19 89 GLU B O 1
ATOM 1707 N N . THR B 1 90 ? 9.305 29.391 11.586 1 32.38 90 THR B N 1
ATOM 1708 C CA . THR B 1 90 ? 9.211 30.188 12.805 1 32.38 90 THR B CA 1
ATOM 1709 C C . THR B 1 90 ? 8.516 31.516 12.523 1 32.38 90 THR B C 1
ATOM 1711 O O . THR B 1 90 ? 9.094 32.406 11.891 1 32.38 90 THR B O 1
ATOM 1714 N N . THR B 1 91 ? 7.531 31.484 11.844 1 33.88 91 THR B N 1
ATOM 1715 C CA . THR B 1 91 ? 6.926 32.812 12.047 1 33.88 91 THR B CA 1
ATOM 1716 C C . THR B 1 91 ? 7.395 33.406 13.359 1 33.88 91 THR B C 1
ATOM 1718 O O . THR B 1 91 ? 7.223 32.812 14.43 1 33.88 91 THR B O 1
ATOM 1721 N N . GLU B 1 92 ? 8.492 34.062 13.297 1 34.81 92 GLU B N 1
ATOM 1722 C CA . GLU B 1 92 ? 8.93 34.875 14.422 1 34.81 92 GLU B CA 1
ATOM 1723 C C . GLU B 1 92 ? 7.758 35.25 15.32 1 34.81 92 GLU B C 1
ATOM 1725 O O . GLU B 1 92 ? 6.871 36 14.906 1 34.81 92 GLU B O 1
ATOM 1730 N N . GLN B 1 93 ? 7.141 34.312 15.781 1 35.81 93 GLN B N 1
ATOM 1731 C CA . GLN B 1 93 ? 6.289 34.781 16.859 1 35.81 93 GLN B CA 1
ATOM 1732 C C . GLN B 1 93 ? 6.816 36.094 17.453 1 35.81 93 GLN B C 1
ATOM 1734 O O . GLN B 1 93 ? 7.848 36.125 18.125 1 35.81 93 GLN B O 1
ATOM 1739 N N . LYS B 1 94 ? 6.773 37.094 16.672 1 36.88 94 LYS B N 1
ATOM 1740 C CA . LYS B 1 94 ? 7.125 38.375 17.312 1 36.88 94 LYS B CA 1
ATOM 1741 C C . LYS B 1 94 ? 6.379 38.531 18.641 1 36.88 94 LYS B C 1
ATOM 1743 O O . LYS B 1 94 ? 5.168 38.312 18.703 1 36.88 94 LYS B O 1
ATOM 1748 N N . PRO B 1 95 ? 7.07 38.5 19.688 1 38.25 95 PRO B N 1
ATOM 1749 C CA . PRO B 1 95 ? 6.402 38.719 20.969 1 38.25 95 PRO B CA 1
ATOM 1750 C C . PRO B 1 95 ? 5.395 39.875 20.891 1 38.25 95 PRO B C 1
ATOM 1752 O O . PRO B 1 95 ? 5.652 40.906 20.234 1 38.25 95 PRO B O 1
ATOM 1755 N N . ILE B 1 96 ? 4.219 39.594 20.938 1 43.06 96 ILE B N 1
ATOM 1756 C CA . ILE B 1 96 ? 3.277 40.688 21.203 1 43.06 96 ILE B CA 1
ATOM 1757 C C . ILE B 1 96 ? 3.436 41.156 22.641 1 43.06 96 ILE B C 1
ATOM 1759 O O . ILE B 1 96 ? 3.568 40.375 23.562 1 43.06 96 ILE B O 1
ATOM 1763 N N . TYR B 1 97 ? 3.818 42.375 22.812 1 43.16 97 TYR B N 1
ATOM 1764 C CA . TYR B 1 97 ? 3.953 43.031 24.094 1 43.16 97 TYR B CA 1
ATOM 1765 C C . TYR B 1 97 ? 2.637 43.656 24.531 1 43.16 97 TYR B C 1
ATOM 1767 O O . TYR B 1 97 ? 2.018 44.406 23.75 1 43.16 97 TYR B O 1
ATOM 1775 N N . VAL B 1 98 ? 2.131 43.125 25.531 1 47.22 98 VAL B N 1
ATOM 1776 C CA . VAL B 1 98 ? 0.949 43.719 26.141 1 47.22 98 VAL B CA 1
ATOM 1777 C C . VAL B 1 98 ? 1.366 44.625 27.297 1 47.22 98 VAL B C 1
ATOM 1779 O O . VAL B 1 98 ? 2.029 44.188 28.234 1 47.22 98 VAL B O 1
ATOM 1782 N N . VAL B 1 99 ? 1.308 45.875 27.125 1 45.34 99 VAL B N 1
ATOM 1783 C CA . VAL B 1 99 ? 1.532 46.844 28.188 1 45.34 99 VAL B CA 1
ATOM 1784 C C . VAL B 1 99 ? 0.248 47.031 29 1 45.34 99 VAL B C 1
ATOM 1786 O O . VAL B 1 99 ? -0.776 47.469 28.453 1 45.34 99 VAL B O 1
ATOM 1789 N N . PHE B 1 100 ? 0.217 46.594 30.188 1 51.72 100 PHE B N 1
ATOM 1790 C CA . PHE B 1 100 ? -0.924 46.688 31.078 1 51.72 100 PHE B CA 1
ATOM 1791 C C . PHE B 1 100 ? -0.958 48.062 31.766 1 51.72 100 PHE B C 1
ATOM 1793 O O . PHE B 1 100 ? -2.031 48.625 31.984 1 51.72 100 PHE B O 1
ATOM 1800 N N . GLU B 1 101 ? 0.261 48.438 32.312 1 56.03 101 GLU B N 1
ATOM 1801 C CA . GLU B 1 101 ? 0.429 49.719 33 1 56.03 101 GLU B CA 1
ATOM 1802 C C . GLU B 1 101 ? 1.428 50.594 32.281 1 56.03 101 GLU B C 1
ATOM 1804 O O . GLU B 1 101 ? 2.434 50.125 31.766 1 56.03 101 GLU B O 1
ATOM 1809 N N . GLY B 1 102 ? 1.068 51.875 31.906 1 49.69 102 GLY B N 1
ATOM 1810 C CA . GLY B 1 102 ? 1.859 52.906 31.25 1 49.69 102 GLY B CA 1
ATOM 1811 C C . GLY B 1 102 ? 1.015 53.938 30.516 1 49.69 102 GLY B C 1
ATOM 1812 O O . GLY B 1 102 ? -0.208 53.969 30.672 1 49.69 102 GLY B O 1
ATOM 1813 N N . ARG B 1 103 ? 1.579 54.812 29.812 1 63.53 103 ARG B N 1
ATOM 1814 C CA . ARG B 1 103 ? 0.858 55.938 29.203 1 63.53 103 ARG B CA 1
ATOM 1815 C C . ARG B 1 103 ? -0.082 55.438 28.109 1 63.53 103 ARG B C 1
ATOM 1817 O O . ARG B 1 103 ? -1.193 55.938 27.953 1 63.53 103 ARG B O 1
ATOM 1824 N N . VAL B 1 104 ? 0.458 54.312 27.344 1 58.06 104 VAL B N 1
ATOM 1825 C CA . VAL B 1 104 ? -0.406 53.812 26.281 1 58.06 104 VAL B CA 1
ATOM 1826 C C . VAL B 1 104 ? -0.465 52.281 26.344 1 58.06 104 VAL B C 1
ATOM 1828 O O . VAL B 1 104 ? 0.427 51.594 25.844 1 58.06 104 VAL B O 1
ATOM 1831 N N . PRO B 1 105 ? -1.423 51.844 27.297 1 52.78 105 PRO B N 1
ATOM 1832 C CA . PRO B 1 105 ? -1.6 50.375 27.391 1 52.78 105 PRO B CA 1
ATOM 1833 C C . PRO B 1 105 ? -2.012 49.75 26.062 1 52.78 105 PRO B C 1
ATOM 1835 O O . PRO B 1 105 ? -2.748 50.375 25.281 1 52.78 105 PRO B O 1
ATOM 1838 N N . GLY B 1 106 ? -1.354 48.75 25.531 1 48.38 106 GLY B N 1
ATOM 1839 C CA . GLY B 1 106 ? -1.709 48.156 24.25 1 48.38 106 GLY B CA 1
ATOM 1840 C C . GLY B 1 106 ? -0.895 46.906 23.906 1 48.38 106 GLY B C 1
ATOM 1841 O O . GLY B 1 106 ? -0.105 46.438 24.734 1 48.38 106 GLY B O 1
ATOM 1842 N N . VAL B 1 107 ? -1.249 46.188 22.875 1 59.12 107 VAL B N 1
ATOM 1843 C CA . VAL B 1 107 ? -0.534 45.031 22.328 1 59.12 107 VAL B CA 1
ATOM 1844 C C . VAL B 1 107 ? 0.4 45.5 21.219 1 59.12 107 VAL B C 1
ATOM 1846 O O . VAL B 1 107 ? -0.029 46.188 20.281 1 59.12 107 VAL B O 1
ATOM 1849 N N . TYR B 1 108 ? 1.679 45.375 21.531 1 53 108 TYR B N 1
ATOM 1850 C CA . TYR B 1 108 ? 2.725 45.812 20.625 1 53 108 TYR B CA 1
ATOM 1851 C C . TYR B 1 108 ? 3.465 44.656 20 1 53 108 TYR B C 1
ATOM 1853 O O . TYR B 1 108 ? 3.602 43.594 20.609 1 53 108 TYR B O 1
ATOM 1861 N N . ILE B 1 109 ? 3.814 44.781 18.719 1 57.19 109 ILE B N 1
ATOM 1862 C CA . ILE B 1 109 ? 4.602 43.75 18.047 1 57.19 109 ILE B CA 1
ATOM 1863 C C . ILE B 1 109 ? 6.086 44.094 18.141 1 57.19 109 ILE B C 1
ATOM 1865 O O . ILE B 1 109 ? 6.938 43.281 17.781 1 57.19 109 ILE B O 1
ATOM 1869 N N . SER B 1 110 ? 6.449 45.406 18.578 1 52 110 SER B N 1
ATOM 1870 C CA . SER B 1 110 ? 7.816 45.812 18.875 1 52 110 SER B CA 1
ATOM 1871 C C . SER B 1 110 ? 7.855 46.812 20.031 1 52 110 SER B C 1
ATOM 1873 O O . SER B 1 110 ? 6.887 47.531 20.266 1 52 110 SER B O 1
ATOM 1875 N N . PHE B 1 111 ? 8.758 46.562 21.062 1 52.75 111 PHE B N 1
ATOM 1876 C CA . PHE B 1 111 ? 9.039 47.562 22.109 1 52.75 111 PHE B CA 1
ATOM 1877 C C . PHE B 1 111 ? 10.148 48.5 21.672 1 52.75 111 PHE B C 1
ATOM 1879 O O . PHE B 1 111 ? 11.266 48.062 21.375 1 52.75 111 PHE B O 1
ATOM 1886 N N . GLU B 1 112 ? 9.945 49.25 20.594 1 47.06 112 GLU B N 1
ATOM 1887 C CA . GLU B 1 112 ? 10.969 50.281 20.516 1 47.06 112 GLU B CA 1
ATOM 1888 C C . GLU B 1 112 ? 10.711 51.375 21.547 1 47.06 112 GLU B C 1
ATOM 1890 O O . GLU B 1 112 ? 9.562 51.656 21.906 1 47.06 112 GLU B O 1
#